Protein AF-0000000066818722 (afdb_homodimer)

Organism: Glycine max (NCBI:txid3847)

Structure (mmCIF, N/CA/C/O backbone):
data_AF-0000000066818722-model_v1
#
loop_
_entity.id
_entity.type
_entity.pdbx_description
1 polymer 'Dirigent protein'
#
loop_
_atom_site.group_PDB
_atom_site.id
_atom_site.type_symbol
_atom_site.label_atom_id
_atom_site.label_alt_id
_atom_site.label_comp_id
_atom_site.label_asym_id
_atom_site.label_entity_id
_atom_site.label_seq_id
_atom_site.pdbx_PDB_ins_code
_atom_site.Cartn_x
_atom_site.Cartn_y
_atom_site.Cartn_z
_atom_site.occupancy
_atom_site.B_iso_or_equiv
_atom_site.auth_seq_id
_atom_site.auth_comp_id
_atom_site.auth_asym_id
_atom_site.auth_atom_id
_atom_site.pdbx_PDB_model_num
ATOM 1 N N . MET A 1 1 ? 9.227 -23.453 -6.613 1 49.38 1 MET A N 1
ATOM 2 C CA . MET A 1 1 ? 10.094 -24.188 -5.699 1 49.38 1 MET A CA 1
ATOM 3 C C . MET A 1 1 ? 9.773 -23.828 -4.25 1 49.38 1 MET A C 1
ATOM 5 O O . MET A 1 1 ? 9.555 -22.672 -3.918 1 49.38 1 MET A O 1
ATOM 9 N N . ILE A 1 2 ? 9.383 -24.797 -3.455 1 57.94 2 ILE A N 1
ATOM 10 C CA . ILE A 1 2 ? 8.984 -24.656 -2.057 1 57.94 2 ILE A CA 1
ATOM 11 C C . ILE A 1 2 ? 10.219 -24.734 -1.159 1 57.94 2 ILE A C 1
ATOM 13 O O . ILE A 1 2 ? 11.008 -25.672 -1.265 1 57.94 2 ILE A O 1
ATOM 17 N N . THR A 1 3 ? 10.672 -23.625 -0.629 1 63.44 3 THR A N 1
ATOM 18 C CA . THR A 1 3 ? 11.758 -23.641 0.346 1 63.44 3 THR A CA 1
ATOM 19 C C . THR A 1 3 ? 11.227 -23.344 1.746 1 63.44 3 THR A C 1
ATOM 21 O O . THR A 1 3 ? 10.375 -22.469 1.92 1 63.44 3 THR A O 1
ATOM 24 N N . LYS A 1 4 ? 11.602 -24.25 2.779 1 64.94 4 LYS A N 1
ATOM 25 C CA . LYS A 1 4 ? 11.305 -24 4.188 1 64.94 4 LYS A CA 1
ATOM 26 C C . LYS A 1 4 ? 12.258 -22.969 4.777 1 64.94 4 LYS A C 1
ATOM 28 O O . LYS A 1 4 ? 13.461 -23 4.512 1 64.94 4 LYS A O 1
ATOM 33 N N . PHE A 1 5 ? 11.602 -21.938 5.25 1 64.38 5 PHE A N 1
ATOM 34 C CA . PHE A 1 5 ? 12.422 -20.891 5.812 1 64.38 5 PHE A CA 1
ATOM 35 C C . PHE A 1 5 ? 12.078 -20.641 7.277 1 64.38 5 PHE A C 1
ATOM 37 O O . PHE A 1 5 ? 10.914 -20.781 7.68 1 64.38 5 PHE A O 1
ATOM 44 N N . LEU A 1 6 ? 13.219 -20.719 8.156 1 59.75 6 LEU A N 1
ATOM 45 C CA . LEU A 1 6 ? 13.094 -20.188 9.508 1 59.75 6 LEU A CA 1
ATOM 46 C C . LEU A 1 6 ? 13.242 -18.672 9.5 1 59.75 6 LEU A C 1
ATOM 48 O O . LEU A 1 6 ? 14.102 -18.125 8.805 1 59.75 6 LEU A O 1
ATOM 52 N N . THR A 1 7 ? 12.258 -17.969 9.953 1 61.16 7 THR A N 1
ATOM 53 C CA . THR A 1 7 ? 12.344 -16.5 9.938 1 61.16 7 THR A CA 1
ATOM 54 C C . THR A 1 7 ? 12.594 -15.961 11.336 1 61.16 7 THR A C 1
ATOM 56 O O . THR A 1 7 ? 11.984 -16.422 12.305 1 61.16 7 THR A O 1
ATOM 59 N N . PHE A 1 8 ? 13.836 -15.266 11.5 1 63.88 8 PHE A N 1
ATOM 60 C CA . PHE A 1 8 ? 14.086 -14.43 12.672 1 63.88 8 PHE A CA 1
ATOM 61 C C . PHE A 1 8 ? 13.547 -13.023 12.461 1 63.88 8 PHE A C 1
ATOM 63 O O . PHE A 1 8 ? 13.68 -12.453 11.383 1 63.88 8 PHE A O 1
ATOM 70 N N . SER A 1 9 ? 12.82 -12.555 13.508 1 69.62 9 SER A N 1
ATOM 71 C CA . SER A 1 9 ? 12.227 -11.227 13.367 1 69.62 9 SER A CA 1
ATOM 72 C C . SER A 1 9 ? 12.867 -10.234 14.336 1 69.62 9 SER A C 1
ATOM 74 O O . SER A 1 9 ? 13.266 -10.602 15.445 1 69.62 9 SER A O 1
ATOM 76 N N . ILE A 1 10 ? 13.203 -9.078 13.867 1 73 10 ILE A N 1
ATOM 77 C CA . ILE A 1 10 ? 13.664 -7.918 14.625 1 73 10 ILE A CA 1
ATOM 78 C C . ILE A 1 10 ? 12.508 -6.949 14.844 1 73 10 ILE A C 1
ATOM 80 O O . ILE A 1 10 ? 11.719 -6.695 13.93 1 73 10 ILE A O 1
ATOM 84 N N . LEU A 1 11 ? 12.422 -6.418 16.078 1 71.88 11 LEU A N 1
ATOM 85 C CA . LEU A 1 11 ? 11.461 -5.359 16.359 1 71.88 11 LEU A CA 1
ATOM 86 C C . LEU A 1 11 ? 12.109 -3.986 16.25 1 71.88 11 LEU A C 1
ATOM 88 O O . LEU A 1 11 ? 13.117 -3.713 16.906 1 71.88 11 LEU A O 1
ATOM 92 N N . SER A 1 12 ? 11.633 -3.156 15.352 1 72.25 12 SER A N 1
ATOM 93 C CA . SER A 1 12 ? 12.031 -1.758 15.25 1 72.25 12 SER A CA 1
ATOM 94 C C . SER A 1 12 ? 10.898 -0.823 15.656 1 72.25 12 SER A C 1
ATOM 96 O O . SER A 1 12 ? 9.734 -1.079 15.344 1 72.25 12 SER A O 1
ATOM 98 N N . ILE A 1 13 ? 11.297 0.215 16.438 1 76 13 ILE A N 1
ATOM 99 C CA . ILE A 1 13 ? 10.367 1.284 16.797 1 76 13 ILE A CA 1
ATOM 100 C C . ILE A 1 13 ? 10.773 2.574 16.078 1 76 13 ILE A C 1
ATOM 102 O O . ILE A 1 13 ? 11.898 3.051 16.25 1 76 13 ILE A O 1
ATOM 106 N N . ILE A 1 14 ? 9.914 3.178 15.305 1 81.19 14 ILE A N 1
ATOM 107 C CA . ILE A 1 14 ? 10.172 4.379 14.516 1 81.19 14 ILE A CA 1
ATOM 108 C C . ILE A 1 14 ? 9.148 5.453 14.859 1 81.19 14 ILE A C 1
ATOM 110 O O . ILE A 1 14 ? 7.941 5.211 14.789 1 81.19 14 ILE A O 1
ATOM 114 N N . THR A 1 15 ? 9.633 6.617 15.242 1 80 15 THR A N 1
ATOM 115 C CA . THR A 1 15 ? 8.75 7.75 15.477 1 80 15 THR A CA 1
ATOM 116 C C . THR A 1 15 ? 8.773 8.711 14.289 1 80 15 THR A C 1
ATOM 118 O O . THR A 1 15 ? 9.844 9.164 13.875 1 80 15 THR A O 1
ATOM 121 N N . LEU A 1 16 ? 7.586 8.977 13.766 1 80.56 16 LEU A N 1
ATOM 122 C CA . LEU A 1 16 ? 7.426 9.867 12.625 1 80.56 16 LEU A CA 1
ATOM 123 C C . LEU A 1 16 ? 6.379 10.938 12.914 1 80.56 16 LEU A C 1
ATOM 125 O O . LEU A 1 16 ? 5.375 10.664 13.578 1 80.56 16 LEU A O 1
ATOM 129 N N . THR A 1 17 ? 6.652 12.109 12.406 1 78.69 17 THR A N 1
ATOM 130 C CA . THR A 1 17 ? 5.672 13.188 12.477 1 78.69 17 THR A CA 1
ATOM 131 C C . THR A 1 17 ? 5.289 13.664 11.07 1 78.69 17 THR A C 1
ATOM 133 O O . THR A 1 17 ? 6.16 13.898 10.234 1 78.69 17 THR A O 1
ATOM 136 N N . SER A 1 18 ? 3.99 13.555 10.898 1 78.25 18 SER A N 1
ATOM 137 C CA . SER A 1 18 ? 3.5 14.102 9.633 1 78.25 18 SER A CA 1
ATOM 138 C C . SER A 1 18 ? 3.129 15.57 9.781 1 78.25 18 SER A C 1
ATOM 140 O O . SER A 1 18 ? 2.369 15.945 10.672 1 78.25 18 SER A O 1
ATOM 142 N N . VAL A 1 19 ? 3.795 16.375 9.008 1 64.12 19 VAL A N 1
ATOM 143 C CA . VAL A 1 19 ? 3.486 17.797 9.008 1 64.12 19 VAL A CA 1
ATOM 144 C C . VAL A 1 19 ? 2.578 18.125 7.824 1 64.12 19 VAL A C 1
ATOM 146 O O . VAL A 1 19 ? 2.777 17.625 6.719 1 64.12 19 VAL A O 1
ATOM 149 N N . THR A 1 20 ? 1.326 18.344 8.211 1 62.06 20 THR A N 1
ATOM 150 C CA . THR A 1 20 ? 0.385 18.688 7.148 1 62.06 20 THR A CA 1
ATOM 151 C C . THR A 1 20 ? 0.85 19.922 6.383 1 62.06 20 THR A C 1
ATOM 153 O O . THR A 1 20 ? 1.324 20.891 6.984 1 62.06 20 THR A O 1
ATOM 156 N N . ALA A 1 21 ? 1.182 19.703 5.102 1 54.97 21 ALA A N 1
ATOM 157 C CA . ALA A 1 21 ? 1.521 20.828 4.234 1 54.97 21 ALA A CA 1
ATOM 158 C C . ALA A 1 21 ? 0.426 21.891 4.258 1 54.97 21 ALA A C 1
ATOM 160 O O . ALA A 1 21 ? -0.645 21.672 4.832 1 54.97 21 ALA A O 1
ATOM 161 N N . GLU A 1 22 ? 0.794 23.141 3.818 1 50.81 22 GLU A N 1
ATOM 162 C CA . GLU A 1 22 ? -0.087 24.312 3.732 1 50.81 22 GLU A CA 1
ATOM 163 C C . GLU A 1 22 ? -1.466 23.922 3.209 1 50.81 22 GLU A C 1
ATOM 165 O O . GLU A 1 22 ? -2.479 24.469 3.639 1 50.81 22 GLU A O 1
ATOM 170 N N . ASP A 1 23 ? -1.437 23.109 2.184 1 51.16 23 ASP A N 1
ATOM 171 C CA . ASP A 1 23 ? -2.746 22.797 1.62 1 51.16 23 ASP A CA 1
ATOM 172 C C . ASP A 1 23 ? -3.436 21.688 2.418 1 51.16 23 ASP A C 1
ATOM 174 O O . ASP A 1 23 ? -4.5 21.203 2.025 1 51.16 23 ASP A O 1
ATOM 178 N N . GLY A 1 24 ? -2.916 21.391 3.521 1 55.97 24 GLY A N 1
ATOM 179 C CA . GLY A 1 24 ? -3.57 20.453 4.422 1 55.97 24 GLY A CA 1
ATOM 180 C C . GLY A 1 24 ? -3.059 19.031 4.285 1 55.97 24 GLY A C 1
ATOM 181 O O . GLY A 1 24 ? -2.031 18.797 3.645 1 55.97 24 GLY A O 1
ATOM 182 N N . ALA A 1 25 ? -3.695 17.938 5.07 1 62.5 25 ALA A N 1
ATOM 183 C CA . ALA A 1 25 ? -3.365 16.531 5.227 1 62.5 25 ALA A CA 1
ATOM 184 C C . ALA A 1 25 ? -3.629 15.758 3.938 1 62.5 25 ALA A C 1
ATOM 186 O O . ALA A 1 25 ? -3.191 14.609 3.793 1 62.5 25 ALA A O 1
ATOM 187 N N . GLY A 1 26 ? -4.211 16.469 2.834 1 81.75 26 GLY A N 1
ATOM 188 C CA . GLY A 1 26 ? -4.582 15.773 1.61 1 81.75 26 GLY A CA 1
ATOM 189 C C . GLY A 1 26 ? -5.547 16.562 0.749 1 81.75 26 GLY A C 1
ATOM 190 O O . GLY A 1 26 ? -6.121 17.562 1.202 1 81.75 26 GLY A O 1
ATOM 191 N N . ILE A 1 27 ? -5.566 16.297 -0.493 1 88.75 27 ILE A N 1
ATOM 192 C CA . ILE A 1 27 ? -6.531 16.922 -1.396 1 88.75 27 ILE A CA 1
ATOM 193 C C . ILE A 1 27 ? -7.762 16.031 -1.529 1 88.75 27 ILE A C 1
ATOM 195 O O . ILE A 1 27 ? -7.641 14.805 -1.578 1 88.75 27 ILE A O 1
ATOM 199 N N . GLN A 1 28 ? -8.875 16.734 -1.56 1 91.12 28 GLN A N 1
ATOM 200 C CA . GLN A 1 28 ? -10.133 16 -1.715 1 91.12 28 GLN A CA 1
ATOM 201 C C . GLN A 1 28 ? -10.336 15.555 -3.16 1 91.12 28 GLN A C 1
ATOM 203 O O . GLN A 1 28 ? -10.297 16.375 -4.078 1 91.12 28 GLN A O 1
ATOM 208 N N . ILE A 1 29 ? -10.609 14.281 -3.361 1 93.31 29 ILE A N 1
ATOM 209 C CA . ILE A 1 29 ? -10.805 13.805 -4.727 1 93.31 29 ILE A CA 1
ATOM 210 C C . ILE A 1 29 ? -12.242 13.305 -4.898 1 93.31 29 ILE A C 1
ATOM 212 O O . ILE A 1 29 ? -12.742 13.211 -6.02 1 93.31 29 ILE A O 1
ATOM 216 N N . ILE A 1 30 ? -12.922 12.938 -3.84 1 93.44 30 ILE A N 1
ATOM 217 C CA . ILE A 1 30 ? -14.344 12.609 -3.818 1 93.44 30 ILE A CA 1
ATOM 218 C C . ILE A 1 30 ? -15.031 13.367 -2.686 1 93.44 30 ILE A C 1
ATOM 220 O O . ILE A 1 30 ? -14.695 13.18 -1.513 1 93.44 30 ILE A O 1
ATOM 224 N N . PRO A 1 31 ? -15.898 14.195 -3.039 1 91.25 31 PRO A N 1
ATOM 225 C CA . PRO A 1 31 ? -16.641 14.875 -1.977 1 91.25 31 PRO A CA 1
ATOM 226 C C . PRO A 1 31 ? -17.672 13.969 -1.311 1 91.25 31 PRO A C 1
ATOM 228 O O . PRO A 1 31 ? -18.109 12.992 -1.909 1 91.25 31 PRO A O 1
ATOM 231 N N . SER A 1 32 ? -17.859 14.422 -0.046 1 91.31 32 SER A N 1
ATOM 232 C CA . SER A 1 32 ? -18.984 13.742 0.581 1 91.31 32 SER A CA 1
ATOM 233 C C . SER A 1 32 ? -20.297 14.109 -0.103 1 91.31 32 SER A C 1
ATOM 235 O O . SER A 1 32 ? -20.391 15.141 -0.774 1 91.31 32 SER A O 1
ATOM 237 N N . LEU A 1 33 ? -21.25 13.156 -0.033 1 83.94 33 LEU A N 1
ATOM 238 C CA . LEU A 1 33 ? -22.578 13.43 -0.585 1 83.94 33 LEU A CA 1
ATOM 239 C C . LEU A 1 33 ? -23.516 13.961 0.492 1 83.94 33 LEU A C 1
ATOM 241 O O . LEU A 1 33 ? -23.812 13.258 1.458 1 83.94 33 LEU A O 1
ATOM 245 N N . PRO A 1 34 ? -23.906 15.211 0.232 1 78.06 34 PRO A N 1
ATOM 246 C CA . PRO A 1 34 ? -24.719 15.875 1.25 1 78.06 34 PRO A CA 1
ATOM 247 C C . PRO A 1 34 ? -25.953 15.055 1.641 1 78.06 34 PRO A C 1
ATOM 249 O O . PRO A 1 34 ? -26.438 15.164 2.771 1 78.06 34 PRO A O 1
ATOM 252 N N . LYS A 1 35 ? -26.391 14.383 0.675 1 80.69 35 LYS A N 1
ATOM 253 C CA . LYS A 1 35 ? -27.594 13.617 0.977 1 80.69 35 LYS A CA 1
ATOM 254 C C . LYS A 1 35 ? -27.328 12.578 2.059 1 80.69 35 LYS A C 1
ATOM 256 O O . LYS A 1 35 ? -28.266 12.102 2.721 1 80.69 35 LYS A O 1
ATOM 261 N N . TYR A 1 36 ? -26.109 12.406 2.061 1 73.62 36 TYR A N 1
ATOM 262 C CA . TYR A 1 36 ? -25.734 11.508 3.143 1 73.62 36 TYR A CA 1
ATOM 263 C C . TYR A 1 36 ? -25.234 12.281 4.352 1 73.62 36 TYR A C 1
ATOM 265 O O . TYR A 1 36 ? -25.234 13.516 4.352 1 73.62 36 TYR A O 1
ATOM 273 N N . ASN A 1 37 ? -24.734 11.641 5.465 1 64.31 37 ASN A N 1
ATOM 274 C CA . ASN A 1 37 ? -24.344 12.203 6.754 1 64.31 37 ASN A CA 1
ATOM 275 C C . ASN A 1 37 ? -23.297 13.305 6.59 1 64.31 37 ASN A C 1
ATOM 277 O O . ASN A 1 37 ? -22.156 13.023 6.215 1 64.31 37 ASN A O 1
ATOM 281 N N . THR A 1 38 ? -23.766 14.477 6.879 1 72.94 38 THR A N 1
ATOM 282 C CA . THR A 1 38 ? -22.953 15.672 6.695 1 72.94 38 THR A CA 1
ATOM 283 C C . THR A 1 38 ? -21.984 15.852 7.863 1 72.94 38 THR A C 1
ATOM 285 O O . THR A 1 38 ? -20.922 16.453 7.707 1 72.94 38 THR A O 1
ATOM 288 N N . THR A 1 39 ? -22.297 15.164 8.977 1 83.94 39 THR A N 1
ATOM 289 C CA . THR A 1 39 ? -21.484 15.445 10.156 1 83.94 39 THR A CA 1
ATOM 290 C C . THR A 1 39 ? -20.156 14.695 10.078 1 83.94 39 THR A C 1
ATOM 292 O O . THR A 1 39 ? -19.125 15.195 10.547 1 83.94 39 THR A O 1
ATOM 295 N N . THR A 1 40 ? -20.156 13.539 9.406 1 87.44 40 THR A N 1
ATOM 296 C CA . THR A 1 40 ? -18.922 12.734 9.375 1 87.44 40 THR A CA 1
ATOM 297 C C . THR A 1 40 ? -18.25 12.836 8.016 1 87.44 40 THR A C 1
ATOM 299 O O . THR A 1 40 ? -17.25 12.172 7.766 1 87.44 40 THR A O 1
ATOM 302 N N . SER A 1 41 ? -18.906 13.539 7.09 1 90.38 41 SER A N 1
ATOM 303 C CA . SER A 1 41 ? -18.422 13.594 5.715 1 90.38 41 SER A CA 1
ATOM 304 C C . SER A 1 41 ? -18.312 12.203 5.105 1 90.38 41 SER A C 1
ATOM 306 O O . SER A 1 41 ? -17.344 11.891 4.414 1 90.38 41 SER A O 1
ATOM 308 N N . PHE A 1 42 ? -19.297 11.422 5.473 1 92.06 42 PHE A N 1
ATOM 309 C CA . PHE A 1 42 ? -19.312 10.031 5.027 1 92.06 42 PHE A CA 1
ATOM 310 C C . PHE A 1 42 ? -19.156 9.953 3.512 1 92.06 42 PHE A C 1
ATOM 312 O O . PHE A 1 42 ? -19.859 10.633 2.77 1 92.06 42 PHE A O 1
ATOM 319 N N . GLY A 1 43 ? -18.125 9.219 3.082 1 93.5 43 GLY A N 1
ATOM 320 C CA . GLY A 1 43 ? -17.938 9.008 1.657 1 93.5 43 GLY A CA 1
ATOM 321 C C . GLY A 1 43 ? -16.844 9.891 1.068 1 93.5 43 GLY A C 1
ATOM 322 O O . GLY A 1 43 ? -16.422 9.68 -0.068 1 93.5 43 GLY A O 1
ATOM 323 N N . LEU A 1 44 ? -16.406 10.82 1.802 1 94.31 44 LEU A N 1
ATOM 324 C CA . LEU A 1 44 ? -15.32 11.695 1.365 1 94.31 44 LEU A CA 1
ATOM 325 C C . LEU A 1 44 ? -14.023 10.914 1.191 1 94.31 44 LEU A C 1
ATOM 327 O O . LEU A 1 44 ? -13.695 10.062 2.018 1 94.31 44 LEU A O 1
ATOM 331 N N . VAL A 1 45 ? -13.266 11.172 0.072 1 94.06 45 VAL A N 1
ATOM 332 C CA . VAL A 1 45 ? -11.953 10.578 -0.148 1 94.06 45 VAL A CA 1
ATOM 333 C C . VAL A 1 45 ? -10.922 11.672 -0.424 1 94.06 45 VAL A C 1
ATOM 335 O O . VAL A 1 45 ? -11.188 12.602 -1.19 1 94.06 45 VAL A O 1
ATOM 338 N N . ARG A 1 46 ? -9.789 11.547 0.247 1 93 46 ARG A N 1
ATOM 339 C CA . ARG A 1 46 ? -8.656 12.438 0.024 1 93 46 ARG A CA 1
ATOM 340 C C . ARG A 1 46 ? -7.398 11.648 -0.312 1 93 46 ARG A C 1
ATOM 342 O O . ARG A 1 46 ? -7.258 10.492 0.093 1 93 46 ARG A O 1
ATOM 349 N N . ILE A 1 47 ? -6.578 12.266 -1.126 1 93.81 47 ILE A N 1
ATOM 350 C CA . ILE A 1 47 ? -5.234 11.75 -1.365 1 93.81 47 ILE A CA 1
ATOM 351 C C . ILE A 1 47 ? -4.211 12.625 -0.643 1 93.81 47 ILE A C 1
ATOM 353 O O . ILE A 1 47 ? -4.352 13.852 -0.597 1 93.81 47 ILE A O 1
ATOM 357 N N . LEU A 1 48 ? -3.238 11.984 -0.055 1 90.69 48 LEU A N 1
ATOM 358 C CA . LEU A 1 48 ? -2.275 12.742 0.732 1 90.69 48 LEU A CA 1
ATOM 359 C C . LEU A 1 48 ? -0.849 12.43 0.295 1 90.69 48 LEU A C 1
ATOM 361 O O . LEU A 1 48 ? -0.565 11.328 -0.174 1 90.69 48 LEU A O 1
ATOM 365 N N . ASP A 1 49 ? -0.005 13.312 0.369 1 91.62 49 ASP A N 1
ATOM 366 C CA . ASP A 1 49 ? 1.451 13.312 0.271 1 91.62 49 ASP A CA 1
ATOM 367 C C . ASP A 1 49 ? 2.064 14.336 1.225 1 91.62 49 ASP A C 1
ATOM 369 O O . ASP A 1 49 ? 2.289 15.492 0.847 1 91.62 49 ASP A O 1
ATOM 373 N N . ASN A 1 50 ? 2.348 13.852 2.467 1 90.06 50 ASN A N 1
ATOM 374 C CA . ASN A 1 50 ? 2.84 14.734 3.516 1 90.06 50 ASN A CA 1
ATOM 375 C C . ASN A 1 50 ? 4.277 14.406 3.904 1 90.06 50 ASN A C 1
ATOM 377 O O . ASN A 1 50 ? 4.656 13.234 3.963 1 90.06 50 ASN A O 1
ATOM 381 N N . PRO A 1 51 ? 5.023 15.406 4.195 1 90.06 51 PRO A N 1
ATOM 382 C CA . PRO A 1 51 ? 6.355 15.102 4.723 1 90.06 51 PRO A CA 1
ATOM 383 C C . PRO A 1 51 ? 6.309 14.359 6.059 1 90.06 51 PRO A C 1
ATOM 385 O O . PRO A 1 51 ? 5.441 14.641 6.891 1 90.06 51 PRO A O 1
ATOM 388 N N . LEU A 1 52 ? 7.191 13.422 6.164 1 90.31 52 LEU A N 1
ATOM 389 C CA . LEU A 1 52 ? 7.484 12.781 7.445 1 90.31 52 LEU A CA 1
ATOM 390 C C . LEU A 1 52 ? 8.789 13.32 8.031 1 90.31 52 LEU A C 1
ATOM 392 O O . LEU A 1 52 ? 9.82 13.312 7.359 1 90.31 52 LEU A O 1
ATOM 396 N N . THR A 1 53 ? 8.688 13.758 9.242 1 90.31 53 THR A N 1
ATOM 397 C CA . THR A 1 53 ? 9.859 14.344 9.891 1 90.31 53 THR A CA 1
ATOM 398 C C . THR A 1 53 ? 10.156 13.633 11.203 1 90.31 53 THR A C 1
ATOM 400 O O . THR A 1 53 ? 9.328 12.875 11.711 1 90.31 53 THR A O 1
ATOM 403 N N . LEU A 1 54 ? 11.359 13.844 11.719 1 87.69 54 LEU A N 1
ATOM 404 C CA . LEU A 1 54 ? 11.758 13.234 12.984 1 87.69 54 LEU A CA 1
ATOM 405 C C . LEU A 1 54 ? 11.016 13.867 14.156 1 87.69 54 LEU A C 1
ATOM 407 O O . LEU A 1 54 ? 10.867 13.242 15.211 1 87.69 54 LEU A O 1
ATOM 411 N N . GLY A 1 55 ? 10.625 15.172 13.961 1 81.25 55 GLY A N 1
ATOM 412 C CA . GLY A 1 55 ? 9.883 15.891 14.984 1 81.25 55 GLY A CA 1
ATOM 413 C C . GLY A 1 55 ? 8.891 16.875 14.414 1 81.25 55 GLY A C 1
ATOM 414 O O . GLY A 1 55 ? 8.828 17.078 13.195 1 81.25 55 GLY A O 1
ATOM 415 N N . PRO A 1 56 ? 8.078 17.453 15.258 1 77.94 56 PRO A N 1
ATOM 416 C CA . PRO A 1 56 ? 6.988 18.312 14.805 1 77.94 56 PRO A CA 1
ATOM 417 C C . PRO A 1 56 ? 7.465 19.703 14.391 1 77.94 56 PRO A C 1
ATOM 419 O O . PRO A 1 56 ? 6.723 20.453 13.75 1 77.94 56 PRO A O 1
ATOM 422 N N . GLU A 1 57 ? 8.703 20 14.703 1 78.94 57 GLU A N 1
ATOM 423 C CA . GLU A 1 57 ? 9.211 21.328 14.375 1 78.94 57 GLU A CA 1
ATOM 424 C C . GLU A 1 57 ? 9.453 21.469 12.875 1 78.94 57 GLU A C 1
ATOM 426 O O . GLU A 1 57 ? 9.906 20.531 12.219 1 78.94 57 GLU A O 1
ATOM 431 N N . LEU A 1 58 ? 9.195 22.656 12.398 1 74.31 58 LEU A N 1
ATOM 432 C CA . LEU A 1 58 ? 9.375 22.922 10.977 1 74.31 58 LEU A CA 1
ATOM 433 C C . LEU A 1 58 ? 10.82 22.688 10.562 1 74.31 58 LEU A C 1
ATOM 435 O O . LEU A 1 58 ? 11.094 22.344 9.406 1 74.31 58 LEU A O 1
ATOM 439 N N . SER A 1 59 ? 11.75 22.828 11.539 1 82.62 59 SER A N 1
ATOM 440 C CA . SER A 1 59 ? 13.164 22.641 11.242 1 82.62 59 SER A CA 1
ATOM 441 C C . SER A 1 59 ? 13.562 21.172 11.328 1 82.62 59 SER A C 1
ATOM 443 O O . SER A 1 59 ? 14.703 20.812 11.023 1 82.62 59 SER A O 1
ATOM 445 N N . SER A 1 60 ? 12.586 20.469 11.617 1 86.31 60 SER A N 1
ATOM 446 C CA . SER A 1 60 ? 12.891 19.062 11.781 1 86.31 60 SER A CA 1
ATOM 447 C C . SER A 1 60 ? 13.25 18.406 10.453 1 86.31 60 SER A C 1
ATOM 449 O O . SER A 1 60 ? 12.648 18.719 9.422 1 86.31 60 SER A O 1
ATOM 451 N N . LYS A 1 61 ? 14.25 17.547 10.5 1 91.81 61 LYS A N 1
ATOM 452 C CA . LYS A 1 61 ? 14.719 16.859 9.297 1 91.81 61 LYS A CA 1
ATOM 453 C C . LYS A 1 61 ? 13.617 15.984 8.695 1 91.81 61 LYS A C 1
ATOM 455 O O . LYS A 1 61 ? 12.961 15.227 9.406 1 91.81 61 LYS A O 1
ATOM 460 N N . GLN A 1 62 ? 13.383 16.188 7.434 1 92.25 62 GLN A N 1
ATOM 461 C CA . GLN A 1 62 ? 12.484 15.297 6.707 1 92.25 62 GLN A CA 1
ATOM 462 C C . GLN A 1 62 ? 13.148 13.945 6.438 1 92.25 62 GLN A C 1
ATOM 464 O O . GLN A 1 62 ? 14.289 13.891 5.957 1 92.25 62 GLN A O 1
ATOM 469 N N . VAL A 1 63 ? 12.453 12.859 6.758 1 94.25 63 VAL A N 1
ATOM 470 C CA . VAL A 1 63 ? 13.047 11.539 6.617 1 94.25 63 VAL A CA 1
ATOM 471 C C . VAL A 1 63 ? 12.18 10.68 5.699 1 94.25 63 VAL A C 1
ATOM 473 O O . VAL A 1 63 ? 12.477 9.5 5.484 1 94.25 63 VAL A O 1
ATOM 476 N N . GLY A 1 64 ? 11.094 11.242 5.203 1 93.56 64 GLY A N 1
ATOM 477 C CA . GLY A 1 64 ? 10.242 10.508 4.281 1 93.56 64 GLY A CA 1
ATOM 478 C C . GLY A 1 64 ? 8.969 11.242 3.924 1 93.56 64 GLY A C 1
ATOM 479 O O . GLY A 1 64 ? 8.891 12.469 4.07 1 93.56 64 GLY A O 1
ATOM 480 N N . ARG A 1 65 ? 8.047 10.461 3.373 1 92.69 65 ARG A N 1
ATOM 481 C CA . ARG A 1 65 ? 6.727 10.953 2.992 1 92.69 65 ARG A CA 1
ATOM 482 C C . ARG A 1 65 ? 5.633 9.977 3.404 1 92.69 65 ARG A C 1
ATOM 484 O O . ARG A 1 65 ? 5.812 8.758 3.293 1 92.69 65 ARG A O 1
ATOM 491 N N . ALA A 1 66 ? 4.594 10.508 3.902 1 92.94 66 ALA A N 1
ATOM 492 C CA . ALA A 1 66 ? 3.354 9.75 4.051 1 92.94 66 ALA A CA 1
ATOM 493 C C . ALA A 1 66 ? 2.461 9.914 2.822 1 92.94 66 ALA A C 1
ATOM 495 O O . ALA A 1 66 ? 1.937 11.008 2.572 1 92.94 66 ALA A O 1
ATOM 496 N N . GLU A 1 67 ? 2.35 8.828 2.047 1 93.56 67 GLU A N 1
ATOM 497 C CA . GLU A 1 67 ? 1.623 8.852 0.781 1 93.56 67 GLU A CA 1
ATOM 498 C C . GLU A 1 67 ? 0.472 7.852 0.782 1 93.56 67 GLU A C 1
ATOM 500 O O . GLU A 1 67 ? 0.633 6.715 1.225 1 93.56 67 GLU A O 1
ATOM 505 N N . GLY A 1 68 ? -0.722 8.297 0.298 1 94.75 68 GLY A N 1
ATOM 506 C CA . GLY A 1 68 ? -1.843 7.375 0.205 1 94.75 68 GLY A CA 1
ATOM 507 C C . GLY A 1 68 ? -3.184 8.078 0.095 1 94.75 68 GLY A C 1
ATOM 508 O O . GLY A 1 68 ? -3.285 9.141 -0.515 1 94.75 68 GLY A O 1
ATOM 509 N N . LEU A 1 69 ? -4.152 7.391 0.552 1 95.06 69 LEU A N 1
ATOM 510 C CA . LEU A 1 69 ? -5.5 7.945 0.557 1 95.06 69 LEU A CA 1
ATOM 511 C C . LEU A 1 69 ? -6.223 7.613 1.859 1 95.06 69 LEU A C 1
ATOM 513 O O . LEU A 1 69 ? -5.812 6.703 2.584 1 95.06 69 LEU A O 1
ATOM 517 N N . TYR A 1 70 ? -7.156 8.438 2.16 1 93.19 70 TYR A N 1
ATOM 518 C CA . TYR A 1 70 ? -8.062 8.086 3.25 1 93.19 70 TYR A CA 1
ATOM 519 C C . TYR A 1 70 ? -9.5 8.445 2.902 1 93.19 70 TYR A C 1
ATOM 521 O O . TYR A 1 70 ? -9.742 9.359 2.105 1 93.19 70 TYR A O 1
ATOM 529 N N . ALA A 1 71 ? -10.406 7.711 3.471 1 94.44 71 ALA A N 1
ATOM 530 C CA . ALA A 1 71 ? -11.836 7.891 3.238 1 94.44 71 ALA A CA 1
ATOM 531 C C . ALA A 1 71 ? -12.602 7.953 4.555 1 94.44 71 ALA A C 1
ATOM 533 O O . ALA A 1 71 ? -12.281 7.23 5.5 1 94.44 71 ALA A O 1
ATOM 534 N N . SER A 1 72 ? -13.539 8.844 4.559 1 93.38 72 SER A N 1
ATOM 535 C CA . SER A 1 72 ? -14.492 8.805 5.66 1 93.38 72 SER A CA 1
ATOM 536 C C . SER A 1 72 ? -15.461 7.641 5.512 1 93.38 72 SER A C 1
ATOM 538 O O . SER A 1 72 ? -16.312 7.645 4.625 1 93.38 72 SE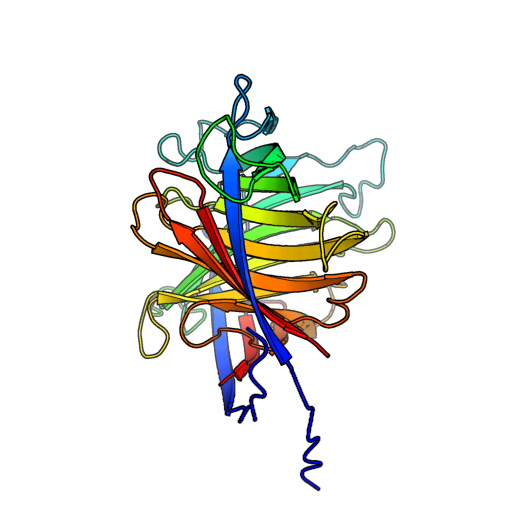R A O 1
ATOM 540 N N . ALA A 1 73 ? -15.391 6.691 6.488 1 93.69 73 ALA A N 1
ATOM 541 C CA . ALA A 1 73 ? -16.047 5.41 6.238 1 93.69 73 ALA A CA 1
ATOM 542 C C . ALA A 1 73 ? -16.984 5.051 7.383 1 93.69 73 ALA A C 1
ATOM 544 O O . ALA A 1 73 ? -17.328 3.879 7.566 1 93.69 73 ALA A O 1
ATOM 545 N N . SER A 1 74 ? -17.328 5.996 8.203 1 92.12 74 SER A N 1
ATOM 546 C CA . SER A 1 74 ? -18.297 5.758 9.273 1 92.12 74 SER A CA 1
ATOM 547 C C . SER A 1 74 ? -19.453 6.742 9.203 1 92.12 74 SER A C 1
ATOM 549 O O . SER A 1 74 ? -19.25 7.941 9.023 1 92.12 74 SER A O 1
ATOM 551 N N . ARG A 1 75 ? -20.625 6.266 9.406 1 90.06 75 ARG A N 1
ATOM 552 C CA . ARG A 1 75 ? -21.828 7.109 9.383 1 90.06 75 ARG A CA 1
ATOM 553 C C . ARG A 1 75 ? -22.078 7.719 10.758 1 90.06 75 ARG A C 1
ATOM 555 O O . ARG A 1 75 ? -22.875 8.656 10.883 1 90.06 75 ARG A O 1
ATOM 562 N N . THR A 1 76 ? -21.469 7.156 11.719 1 89.94 76 THR A N 1
ATOM 563 C CA . THR A 1 76 ? -21.875 7.539 13.07 1 89.94 76 THR A CA 1
ATOM 564 C C . THR A 1 76 ? -20.766 8.305 13.781 1 89.94 76 THR A C 1
ATOM 566 O O . THR A 1 76 ? -21.016 9.039 14.734 1 89.94 76 THR A O 1
ATOM 569 N N . GLU A 1 77 ? -19.5 8.102 13.359 1 89.62 77 GLU A N 1
ATOM 570 C CA . GLU A 1 77 ? -18.391 8.828 13.953 1 89.62 77 GLU A CA 1
ATOM 571 C C . GLU A 1 77 ? -17.359 9.234 12.898 1 89.62 77 GLU A C 1
ATOM 573 O O . GLU A 1 77 ? -17.297 8.617 11.828 1 89.62 77 GLU A O 1
ATOM 578 N N . LEU A 1 78 ? -16.594 10.227 13.227 1 88.06 78 LEU A N 1
ATOM 579 C CA . LEU A 1 78 ? -15.5 10.633 12.359 1 88.06 78 LEU A CA 1
ATOM 580 C C . LEU A 1 78 ? -14.375 9.602 12.375 1 88.06 78 LEU A C 1
ATOM 582 O O . LEU A 1 78 ? -13.523 9.617 13.273 1 88.06 78 LEU A O 1
ATOM 586 N N . SER A 1 79 ? -14.508 8.711 11.461 1 90.75 79 SER A N 1
ATOM 587 C CA . SER A 1 79 ? -13.555 7.613 11.328 1 90.75 79 SER A CA 1
ATOM 588 C C . SER A 1 79 ? -13.07 7.469 9.891 1 90.75 79 SER A C 1
ATOM 590 O O . SER A 1 79 ? -13.875 7.516 8.953 1 90.75 79 SER A O 1
ATOM 592 N N . LEU A 1 80 ? -11.734 7.312 9.812 1 92.25 80 LEU A N 1
ATOM 593 C CA . LEU A 1 80 ? -11.141 7.25 8.484 1 92.25 80 LEU A CA 1
ATOM 594 C C . LEU A 1 80 ? -10.586 5.855 8.195 1 92.25 80 LEU A C 1
ATOM 596 O O . LEU A 1 80 ? -10 5.227 9.078 1 92.25 80 LEU A O 1
ATOM 600 N N . LEU A 1 81 ? -10.875 5.348 7.062 1 95.44 81 LEU A N 1
ATOM 601 C CA . LEU A 1 81 ? -10.078 4.262 6.504 1 95.44 81 LEU A CA 1
ATOM 602 C C . LEU A 1 81 ? -8.781 4.797 5.902 1 95.44 81 LEU A C 1
ATOM 604 O O . LEU A 1 81 ? -8.805 5.57 4.945 1 95.44 81 LEU A O 1
ATOM 608 N N . MET A 1 82 ? -7.711 4.383 6.527 1 94.44 82 MET A N 1
ATOM 609 C CA . MET A 1 82 ? -6.398 4.801 6.043 1 94.44 82 MET A CA 1
ATOM 610 C C . MET A 1 82 ? -5.777 3.729 5.156 1 94.44 82 MET A C 1
ATOM 612 O O . MET A 1 82 ? -5.773 2.547 5.512 1 94.44 82 MET A O 1
ATOM 616 N N . VAL A 1 83 ? -5.328 4.082 3.977 1 96.56 83 VAL A N 1
ATOM 617 C CA . VAL A 1 83 ? -4.52 3.279 3.061 1 96.56 83 VAL A CA 1
ATOM 618 C C . VAL A 1 83 ? -3.281 4.066 2.639 1 96.56 83 VAL A C 1
ATOM 620 O O . VAL A 1 83 ? -3.357 4.938 1.772 1 96.56 83 VAL A O 1
ATOM 623 N N . MET A 1 84 ? -2.088 3.701 3.256 1 94.19 84 MET A N 1
ATOM 624 C CA . MET A 1 84 ? -0.976 4.617 3.018 1 94.19 84 MET A CA 1
ATOM 625 C C . MET A 1 84 ? 0.361 3.904 3.188 1 94.19 84 MET A C 1
ATOM 627 O O . MET A 1 84 ? 0.416 2.799 3.73 1 94.19 84 MET A O 1
ATOM 631 N N . ASN A 1 85 ? 1.334 4.547 2.656 1 96.31 85 ASN A N 1
ATOM 632 C CA . ASN A 1 85 ? 2.729 4.152 2.826 1 96.31 85 ASN A CA 1
ATOM 633 C C . ASN A 1 85 ? 3.541 5.246 3.51 1 96.31 85 ASN A C 1
ATOM 635 O O . ASN A 1 85 ? 3.361 6.434 3.223 1 96.31 85 ASN A O 1
ATOM 639 N N . PHE A 1 86 ? 4.312 4.832 4.395 1 95.25 86 PHE A N 1
ATOM 640 C CA . PHE A 1 86 ? 5.441 5.668 4.793 1 95.25 86 PHE A CA 1
ATOM 641 C C . PHE A 1 86 ? 6.66 5.379 3.926 1 95.25 86 PHE A C 1
ATOM 643 O O . PHE A 1 86 ? 7.289 4.328 4.059 1 95.25 86 PHE A O 1
ATOM 650 N N . ALA A 1 87 ? 6.961 6.25 3.004 1 95.62 87 ALA A N 1
ATOM 651 C CA . ALA A 1 87 ? 8.125 6.133 2.135 1 95.62 87 ALA A CA 1
ATOM 652 C C . ALA A 1 87 ? 9.344 6.812 2.756 1 95.62 87 ALA A C 1
ATOM 654 O O . ALA A 1 87 ? 9.453 8.039 2.729 1 95.62 87 ALA A O 1
ATOM 655 N N . LEU A 1 88 ? 10.273 6.004 3.25 1 95.25 88 LEU A N 1
ATOM 656 C CA . LEU A 1 88 ? 11.422 6.535 3.977 1 95.25 88 LEU A CA 1
ATOM 657 C C . LEU A 1 88 ? 12.562 6.879 3.02 1 95.25 88 LEU A C 1
ATOM 659 O O . LEU A 1 88 ? 12.906 6.078 2.145 1 95.25 88 LEU A O 1
ATOM 663 N N . THR A 1 89 ? 13.156 8.07 3.232 1 94.94 89 THR A N 1
ATOM 664 C CA . THR A 1 89 ? 14.094 8.578 2.238 1 94.94 89 THR A CA 1
ATOM 665 C C . THR A 1 89 ? 15.414 8.977 2.895 1 94.94 89 THR A C 1
ATOM 667 O O . THR A 1 89 ? 16.281 9.57 2.252 1 94.94 89 THR A O 1
ATOM 670 N N . ALA A 1 90 ? 15.586 8.688 4.121 1 95.06 90 ALA A N 1
ATOM 671 C CA . ALA A 1 90 ? 16.812 9.062 4.816 1 95.06 90 ALA A CA 1
ATOM 672 C C . ALA A 1 90 ? 17.172 8.047 5.898 1 95.06 90 ALA A C 1
ATOM 674 O O . ALA A 1 90 ? 16.297 7.297 6.355 1 95.06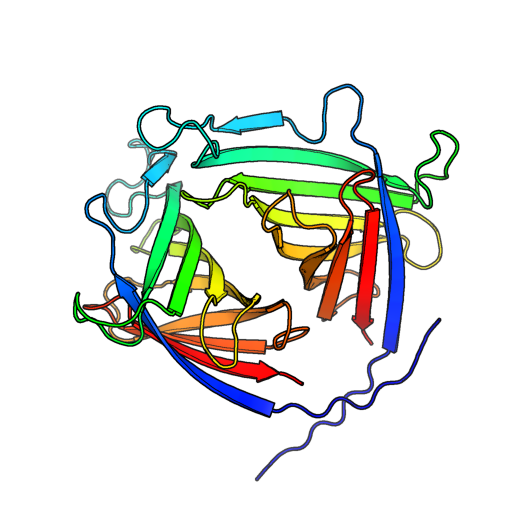 90 ALA A O 1
ATOM 675 N N . GLY A 1 91 ? 18.516 8.047 6.23 1 92.38 91 GLY A N 1
ATOM 676 C CA . GLY A 1 91 ? 18.984 7.254 7.359 1 92.38 91 GLY A CA 1
ATOM 677 C C . GLY A 1 91 ? 19.031 5.766 7.07 1 92.38 91 GLY A C 1
ATOM 678 O O . GLY A 1 91 ? 19.156 5.359 5.914 1 92.38 91 GLY A O 1
ATOM 679 N N . LYS A 1 92 ? 18.938 4.988 8.117 1 91.88 92 LYS A N 1
ATOM 680 C CA . LYS A 1 92 ? 19.125 3.541 8.07 1 91.88 92 LYS A CA 1
ATOM 681 C C . LYS A 1 92 ? 18.047 2.867 7.23 1 91.88 92 LYS A C 1
ATOM 683 O O . LYS A 1 92 ? 18.297 1.823 6.621 1 91.88 92 LYS A O 1
ATOM 688 N N . TYR A 1 93 ? 16.938 3.525 7.094 1 93.44 93 TYR A N 1
ATOM 689 C CA . TYR A 1 93 ? 15.805 2.869 6.434 1 93.44 93 TYR A CA 1
ATOM 690 C C . TYR A 1 93 ? 15.562 3.469 5.055 1 93.44 93 TYR A C 1
ATOM 692 O O . TYR A 1 93 ? 14.531 3.197 4.43 1 93.44 93 TYR A O 1
ATOM 700 N N . ASN A 1 94 ? 16.516 4.211 4.594 1 94.94 94 ASN A N 1
ATOM 701 C CA . ASN A 1 94 ? 16.391 4.883 3.301 1 94.94 94 ASN A CA 1
ATOM 702 C C . ASN A 1 94 ? 16.062 3.891 2.188 1 94.94 94 ASN A C 1
ATOM 704 O O . ASN A 1 94 ? 16.703 2.848 2.068 1 94.94 94 ASN A O 1
ATOM 708 N N . GLY A 1 95 ? 15.008 4.242 1.371 1 92.94 95 GLY A N 1
ATOM 709 C CA . GLY A 1 95 ? 14.633 3.418 0.237 1 92.94 95 GLY A CA 1
ATOM 710 C C . GLY A 1 95 ? 13.562 2.393 0.576 1 92.94 95 GLY A C 1
ATOM 711 O O . GLY A 1 95 ? 13.023 1.734 -0.315 1 92.94 95 GLY A O 1
ATOM 712 N N . SER A 1 96 ? 13.203 2.27 1.86 1 95.38 96 SER A N 1
ATOM 713 C CA . SER A 1 96 ? 12.203 1.309 2.316 1 95.38 96 SER A CA 1
ATOM 714 C C . SER A 1 96 ? 10.852 1.979 2.537 1 95.38 96 SER A C 1
ATOM 716 O O . SER A 1 96 ? 10.766 3.205 2.625 1 95.38 96 SER A O 1
ATOM 718 N N . THR A 1 97 ? 9.82 1.18 2.527 1 96.5 97 THR A N 1
ATOM 719 C CA . THR A 1 97 ? 8.477 1.668 2.85 1 96.5 97 THR A CA 1
ATOM 720 C C . THR A 1 97 ? 7.836 0.809 3.934 1 96.5 97 THR A C 1
ATOM 722 O O . THR A 1 97 ? 8.172 -0.37 4.078 1 96.5 97 THR A O 1
ATOM 725 N N . ILE A 1 98 ? 6.984 1.398 4.695 1 96.62 98 ILE A N 1
ATOM 726 C CA . ILE A 1 98 ? 6.066 0.72 5.602 1 96.62 98 ILE A CA 1
ATOM 727 C C . ILE A 1 98 ? 4.625 0.958 5.152 1 96.62 98 ILE A C 1
ATOM 729 O O . ILE A 1 98 ? 4.223 2.1 4.918 1 96.62 98 ILE A O 1
ATOM 733 N N . THR A 1 99 ? 3.92 -0.079 4.973 1 97.31 99 THR A N 1
ATOM 734 C CA . THR A 1 99 ? 2.545 -0.004 4.492 1 97.31 99 THR A CA 1
ATOM 735 C C . THR A 1 99 ? 1.56 -0.147 5.648 1 97.31 99 THR A C 1
ATOM 737 O O . THR A 1 99 ? 1.642 -1.099 6.43 1 97.31 99 THR A O 1
ATOM 740 N N . ILE A 1 100 ? 0.609 0.819 5.684 1 95.88 100 ILE A N 1
ATOM 741 C CA . ILE A 1 100 ? -0.401 0.879 6.734 1 95.88 100 ILE A CA 1
ATOM 742 C C . ILE A 1 100 ? -1.795 0.851 6.109 1 95.88 100 ILE A C 1
ATOM 744 O O . ILE A 1 100 ? -2.047 1.52 5.105 1 95.88 100 ILE A O 1
ATOM 748 N N . MET A 1 101 ? -2.586 0.046 6.707 1 96 101 MET A N 1
ATOM 749 C CA . MET A 1 101 ? -4 0.073 6.348 1 96 101 MET A CA 1
ATOM 750 C C . MET A 1 101 ? -4.875 -0.232 7.559 1 96 101 MET A C 1
ATOM 752 O O . MET A 1 101 ? -4.738 -1.288 8.18 1 96 101 MET A O 1
ATOM 756 N N . GLY A 1 102 ? -5.758 0.675 7.832 1 94.88 102 GLY A N 1
ATOM 757 C CA . GLY A 1 102 ? -6.629 0.413 8.969 1 94.88 102 GLY A CA 1
ATOM 758 C C . GLY A 1 102 ? -7.52 1.589 9.32 1 94.88 102 GLY A C 1
ATOM 759 O O . GLY A 1 102 ? -7.551 2.588 8.602 1 94.88 102 GLY A O 1
ATOM 760 N N . ARG A 1 103 ? -8.273 1.337 10.352 1 93.12 103 ARG A N 1
ATOM 761 C CA . ARG A 1 103 ? -9.203 2.33 10.875 1 93.12 103 ARG A CA 1
ATOM 762 C C . ARG A 1 103 ? -8.477 3.35 11.75 1 93.12 103 ARG A C 1
ATOM 764 O O . ARG A 1 103 ? -7.695 2.979 12.625 1 93.12 103 ARG A O 1
ATOM 771 N N . ASN A 1 104 ? -8.617 4.531 11.25 1 87.38 104 ASN A N 1
ATOM 772 C CA . ASN A 1 104 ? -8.164 5.629 12.094 1 87.38 104 ASN A CA 1
ATOM 773 C C . ASN A 1 104 ? -9.328 6.238 12.883 1 87.38 104 ASN A C 1
ATOM 775 O O . ASN A 1 104 ? -10.055 7.082 12.367 1 87.38 104 ASN A O 1
ATOM 779 N N . ARG A 1 105 ? -9.688 5.629 14.055 1 80.25 105 ARG A N 1
ATOM 780 C CA . ARG A 1 105 ? -10.992 5.867 14.672 1 80.25 105 ARG A CA 1
ATOM 781 C C . ARG A 1 105 ? -10.852 6.695 15.945 1 80.25 105 ARG A C 1
ATOM 783 O O . ARG A 1 105 ? -9.766 6.766 16.531 1 80.25 105 ARG A O 1
ATOM 790 N N . PRO A 1 106 ? -12.039 6.945 16.516 1 67.62 106 PRO A N 1
ATOM 791 C CA . PRO A 1 106 ? -12.57 8.305 16.375 1 67.62 106 PRO A CA 1
ATOM 792 C C . PRO A 1 106 ? -11.5 9.375 16.531 1 67.62 106 PRO A C 1
ATOM 794 O O . PRO A 1 106 ? -10.633 9.273 17.391 1 67.62 106 PRO A O 1
ATOM 797 N N . LEU A 1 107 ? -11.578 10.242 15.531 1 76.12 107 LEU A N 1
ATOM 798 C CA . LEU A 1 107 ? -10.516 11.234 15.461 1 76.12 107 LEU A CA 1
ATOM 799 C C . LEU A 1 107 ? -10.391 12 16.766 1 76.12 107 LEU A C 1
ATOM 801 O O . LEU A 1 107 ? -9.367 12.641 17.031 1 76.12 107 LEU A O 1
ATOM 805 N N . MET A 1 108 ? -11.344 11.82 17.625 1 75.31 108 MET A N 1
ATOM 806 C CA . MET A 1 108 ? -11.312 12.531 18.906 1 75.31 108 MET A CA 1
ATOM 807 C C . MET A 1 108 ? -10.594 11.711 19.969 1 75.31 108 MET A C 1
ATOM 809 O O . MET A 1 108 ? -10.352 12.195 21.078 1 75.31 108 MET A O 1
ATOM 813 N N . THR A 1 109 ? -10.242 10.523 19.672 1 79.94 109 THR A N 1
ATOM 814 C CA . THR A 1 109 ? -9.516 9.664 20.594 1 79.94 109 THR A CA 1
ATOM 815 C C . THR A 1 109 ? -8.047 10.062 20.672 1 79.94 109 THR A C 1
ATOM 817 O O . THR A 1 109 ? -7.434 10.383 19.641 1 79.94 109 THR A O 1
ATOM 820 N N . LYS A 1 110 ? -7.539 10.07 21.844 1 81 110 LYS A N 1
ATOM 821 C CA . LYS A 1 110 ? -6.18 10.547 22.109 1 81 110 LYS A CA 1
ATOM 822 C C . LYS A 1 110 ? -5.152 9.68 21.375 1 81 110 LYS A C 1
ATOM 824 O O . LYS A 1 110 ? -4.199 10.195 20.797 1 81 110 LYS A O 1
ATOM 829 N N . VAL A 1 111 ? -5.32 8.383 21.531 1 86.06 111 VAL A N 1
ATOM 830 C CA . VAL A 1 111 ? -4.391 7.445 20.891 1 86.06 111 VAL A CA 1
ATOM 831 C C . VAL A 1 111 ? -5.152 6.512 19.953 1 86.06 111 VAL A C 1
ATOM 833 O O . VAL A 1 111 ? -6.137 5.887 20.359 1 86.06 111 VAL A O 1
ATOM 836 N N . ARG A 1 112 ? -4.773 6.496 18.75 1 90.38 112 ARG A N 1
ATOM 837 C CA . ARG A 1 112 ? -5.363 5.629 17.734 1 90.38 112 ARG A CA 1
ATOM 838 C C . ARG A 1 112 ? -4.336 4.645 17.188 1 90.38 112 ARG A C 1
ATOM 840 O O . ARG A 1 112 ? -3.137 4.926 17.188 1 90.38 112 ARG A O 1
ATOM 847 N N . GLU A 1 113 ? -4.824 3.436 16.812 1 92.31 113 GLU A N 1
ATOM 848 C CA . GLU A 1 113 ? -3.943 2.359 16.375 1 92.31 113 GLU A CA 1
ATOM 849 C C . GLU A 1 113 ? -4.328 1.868 14.977 1 92.31 113 GLU A C 1
ATOM 851 O O . GLU A 1 113 ? -5.512 1.716 14.672 1 92.31 113 GLU A O 1
ATOM 856 N N . MET A 1 114 ? -3.275 1.699 14.133 1 93.81 114 MET A N 1
ATOM 857 C CA . MET A 1 114 ? -3.451 1.103 12.812 1 93.81 114 MET A CA 1
ATOM 858 C C . MET A 1 114 ? -2.434 -0.011 12.578 1 93.81 114 MET A C 1
ATOM 860 O O . MET A 1 114 ? -1.296 0.075 13.039 1 93.81 114 MET A O 1
ATOM 864 N N . PRO A 1 115 ? -2.764 -1.018 11.867 1 96 115 PRO A N 1
ATOM 865 C CA . PRO A 1 115 ? -1.799 -2.092 11.617 1 96 115 PRO A CA 1
ATOM 866 C C . PRO A 1 115 ? -0.781 -1.731 10.539 1 96 115 PRO A C 1
ATOM 868 O O . PRO A 1 115 ? -1.12 -1.046 9.57 1 96 115 PRO A O 1
ATOM 871 N N . VAL A 1 116 ? 0.46 -2.154 10.734 1 95.94 116 VAL A N 1
ATOM 872 C CA . VAL A 1 116 ? 1.436 -2.322 9.664 1 95.94 116 VAL A CA 1
ATOM 873 C C . VAL A 1 116 ? 1.189 -3.646 8.938 1 95.94 116 VAL A C 1
ATOM 875 O O . VAL A 1 116 ? 1.293 -4.715 9.547 1 95.94 116 VAL A O 1
ATOM 878 N N . 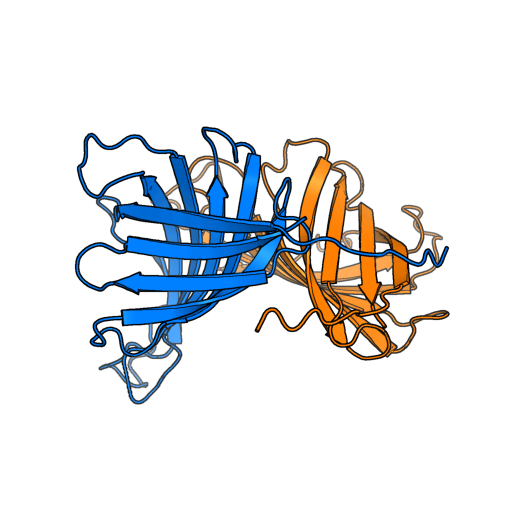ILE A 1 117 ? 0.953 -3.566 7.633 1 96.5 117 ILE A N 1
ATOM 879 C CA . ILE A 1 117 ? 0.502 -4.777 6.957 1 96.5 117 ILE A CA 1
ATOM 880 C C . ILE A 1 117 ? 1.577 -5.258 5.984 1 96.5 117 ILE A C 1
ATOM 882 O O . ILE A 1 117 ? 1.421 -6.297 5.336 1 96.5 117 ILE A O 1
ATOM 886 N N . GLY A 1 118 ? 2.617 -4.535 5.875 1 95.88 118 GLY A N 1
ATOM 887 C CA . GLY A 1 118 ? 3.738 -4.914 5.031 1 95.88 118 GLY A CA 1
ATOM 888 C C . GLY A 1 118 ? 4.73 -3.785 4.812 1 95.88 118 GLY A C 1
ATOM 889 O O . GLY A 1 118 ? 4.777 -2.834 5.598 1 95.88 118 GLY A O 1
ATOM 890 N N . GLY A 1 119 ? 5.547 -3.98 3.725 1 96 119 GLY A N 1
ATOM 891 C CA . GLY A 1 119 ? 6.555 -2.996 3.357 1 96 119 GLY A CA 1
ATOM 892 C C . GLY A 1 119 ? 7.516 -3.492 2.293 1 96 119 GLY A C 1
ATOM 893 O O . GLY A 1 119 ? 7.328 -4.574 1.737 1 96 119 GLY A O 1
ATOM 894 N N . SER A 1 120 ? 8.43 -2.613 2.02 1 94.81 120 SER A N 1
ATOM 895 C CA . SER A 1 120 ? 9.469 -2.938 1.049 1 94.81 120 SER A CA 1
ATOM 896 C C . SER A 1 120 ? 10.859 -2.699 1.628 1 94.81 120 SER A C 1
ATOM 898 O O . SER A 1 120 ? 10.992 -2.111 2.703 1 94.81 120 SER A O 1
ATOM 900 N N . GLY A 1 121 ? 11.875 -3.172 0.832 1 93 121 GLY A N 1
ATOM 901 C CA . GLY A 1 121 ? 13.234 -3.014 1.325 1 93 121 GLY A CA 1
ATOM 902 C C . GLY A 1 121 ? 13.492 -3.777 2.609 1 93 121 GLY A C 1
ATOM 903 O O . GLY A 1 121 ? 13.219 -4.977 2.693 1 93 121 GLY A O 1
ATOM 904 N N . ILE A 1 122 ? 14.031 -3.1 3.658 1 93.94 122 ILE A N 1
ATOM 905 C CA . ILE A 1 122 ? 14.359 -3.775 4.906 1 93.94 122 ILE A CA 1
ATOM 906 C C . ILE A 1 122 ? 13.086 -4.211 5.617 1 93.94 122 ILE A C 1
ATOM 908 O O . ILE A 1 122 ? 13.117 -5.059 6.516 1 93.94 122 ILE A O 1
ATOM 912 N N . PHE A 1 123 ? 11.961 -3.727 5.184 1 93.75 123 PHE A N 1
ATOM 913 C CA . PHE A 1 123 ? 10.711 -4.051 5.852 1 93.75 123 PHE A CA 1
ATOM 914 C C . PHE A 1 123 ? 9.922 -5.078 5.051 1 93.75 123 PHE A C 1
ATOM 916 O O . PHE A 1 123 ? 8.703 -5.211 5.227 1 93.75 123 PHE A O 1
ATOM 923 N N . ARG A 1 124 ? 10.531 -5.73 4.137 1 91.69 124 ARG A N 1
ATOM 924 C CA . ARG A 1 124 ? 9.867 -6.867 3.508 1 91.69 124 ARG A CA 1
ATOM 925 C C . ARG A 1 124 ? 9.25 -7.789 4.555 1 91.69 124 ARG A C 1
ATOM 927 O O . ARG A 1 124 ? 9.875 -8.078 5.578 1 91.69 124 ARG A O 1
ATOM 934 N N . VAL A 1 125 ? 7.973 -8.18 4.32 1 90.88 125 VAL A N 1
ATOM 935 C CA . VAL A 1 125 ? 7.234 -9.133 5.133 1 90.88 125 VAL A CA 1
ATOM 936 C C . VAL A 1 125 ? 6.996 -8.562 6.527 1 90.88 125 VAL A C 1
ATOM 938 O O . VAL A 1 125 ? 6.684 -9.297 7.465 1 90.88 125 VAL A O 1
ATOM 941 N N . ALA A 1 126 ? 7.168 -7.285 6.703 1 92.56 126 ALA A N 1
ATOM 942 C CA . ALA A 1 126 ? 7.027 -6.664 8.016 1 92.56 126 ALA A CA 1
ATOM 943 C C . ALA A 1 126 ? 5.582 -6.719 8.5 1 92.56 126 ALA A C 1
ATOM 945 O O . ALA A 1 126 ? 4.648 -6.68 7.691 1 92.56 126 ALA A O 1
ATOM 946 N N . ARG A 1 127 ? 5.465 -6.801 9.805 1 92.44 127 ARG A N 1
ATOM 947 C CA . ARG A 1 127 ? 4.207 -6.691 10.539 1 92.44 127 ARG A CA 1
ATOM 948 C C . ARG A 1 127 ? 4.379 -5.832 11.789 1 92.44 127 ARG A C 1
ATOM 950 O O . ARG A 1 127 ? 5.48 -5.734 12.336 1 92.44 127 ARG A O 1
ATOM 957 N N . GLY A 1 128 ? 3.309 -5.211 12.133 1 94.12 128 GLY A N 1
ATOM 958 C CA . GLY A 1 128 ? 3.352 -4.391 13.336 1 94.12 128 GLY A CA 1
ATOM 959 C C . GLY A 1 128 ? 2.137 -3.496 13.492 1 94.12 128 GLY A C 1
ATOM 960 O O . GLY A 1 128 ? 1.035 -3.857 13.07 1 94.12 128 GLY A O 1
ATOM 961 N N . TYR A 1 129 ? 2.352 -2.438 14.219 1 94.12 129 TYR A N 1
ATOM 962 C CA . TYR A 1 129 ? 1.288 -1.458 14.414 1 94.12 129 TYR A CA 1
ATOM 963 C C . TYR A 1 129 ? 1.863 -0.06 14.609 1 94.12 129 TYR A C 1
ATOM 965 O O . TYR A 1 129 ? 3.025 0.093 14.992 1 94.12 129 TYR A O 1
ATOM 973 N N . ALA A 1 130 ? 1.084 0.853 14.219 1 92.06 130 ALA A N 1
ATOM 974 C CA . ALA A 1 130 ? 1.39 2.266 14.43 1 92.06 130 ALA A CA 1
ATOM 975 C C . ALA A 1 130 ? 0.403 2.9 15.406 1 92.06 130 ALA A C 1
ATOM 977 O O . ALA A 1 130 ? -0.799 2.633 15.344 1 92.06 130 ALA A O 1
ATOM 978 N N . LEU A 1 131 ? 0.944 3.73 16.266 1 89.12 131 LEU A N 1
ATOM 979 C CA . LEU A 1 131 ? 0.139 4.562 17.156 1 89.12 131 LEU A CA 1
ATOM 980 C C . LEU A 1 131 ? 0.196 6.027 16.734 1 89.12 131 LEU A C 1
ATOM 982 O O . LEU A 1 131 ? 1.277 6.562 16.469 1 89.12 131 LEU A O 1
ATOM 986 N N . THR A 1 132 ? -0.943 6.586 16.406 1 86.38 132 THR A N 1
ATOM 987 C CA . THR A 1 132 ? -0.992 8.008 16.094 1 86.38 132 THR A CA 1
ATOM 988 C C . THR A 1 132 ? -1.686 8.789 17.203 1 86.38 132 THR A C 1
ATOM 990 O O . THR A 1 132 ? -2.67 8.32 17.781 1 86.38 132 THR A O 1
ATOM 993 N N . MET A 1 133 ? -1.109 9.969 17.484 1 74.06 133 MET A N 1
ATOM 994 C CA . MET A 1 133 ? -1.595 10.836 18.547 1 74.06 133 MET A CA 1
ATOM 995 C C . MET A 1 133 ? -2.131 12.148 17.984 1 74.06 133 MET A C 1
ATOM 997 O O . MET A 1 133 ? -1.748 12.562 16.891 1 74.06 133 MET A O 1
ATOM 1001 N N . GLN A 1 134 ? -3.246 12.789 18.328 1 60.56 134 GLN A N 1
ATOM 1002 C CA . GLN A 1 134 ? -4.09 13.883 17.844 1 60.56 134 GLN A CA 1
ATOM 1003 C C . GLN A 1 134 ? -3.246 15.07 17.406 1 60.56 134 GLN A C 1
ATOM 1005 O O . GLN A 1 134 ? -3.49 15.648 16.344 1 60.56 134 GLN A O 1
ATOM 1010 N N . ALA A 1 135 ? -2.562 15.984 18.25 1 51.44 135 ALA A N 1
ATOM 1011 C CA . ALA A 1 135 ? -2.193 17.344 17.844 1 51.44 135 ALA A CA 1
ATOM 1012 C C . ALA A 1 135 ? -1.289 17.328 16.625 1 51.44 135 ALA A C 1
ATOM 1014 O O . ALA A 1 135 ? -1.416 18.172 15.734 1 51.44 135 ALA A O 1
ATOM 1015 N N . THR A 1 136 ? -0.281 16.531 16.672 1 54.75 136 THR A N 1
ATOM 1016 C CA . THR A 1 136 ? 0.7 16.328 15.609 1 54.75 136 THR A CA 1
ATOM 1017 C C . THR A 1 136 ? 0.599 14.922 15.031 1 54.75 136 THR A C 1
ATOM 1019 O O . THR A 1 136 ? 0.304 13.969 15.75 1 54.75 136 THR A O 1
ATOM 1022 N N . VAL A 1 137 ? 0.125 14.867 13.719 1 71.25 137 VAL A N 1
ATOM 1023 C CA . VAL A 1 137 ? -0.07 13.508 13.242 1 71.25 137 VAL A CA 1
ATOM 1024 C C . VAL A 1 137 ? 1.217 12.703 13.422 1 71.25 137 VAL A C 1
ATOM 1026 O O . VAL A 1 137 ? 2.053 12.648 12.516 1 71.25 137 VAL A O 1
ATOM 1029 N N . GLU A 1 138 ? 1.577 12.586 14.781 1 80.88 138 GLU A N 1
ATOM 1030 C CA . GLU A 1 138 ? 2.699 11.719 15.133 1 80.88 138 GLU A CA 1
ATOM 1031 C C . GLU A 1 138 ? 2.324 10.25 15.008 1 80.88 138 GLU A C 1
ATOM 1033 O O . GLU A 1 138 ? 1.226 9.852 15.406 1 80.88 138 GLU A O 1
ATOM 1038 N N . TYR A 1 139 ? 3.285 9.539 14.461 1 86.81 139 TYR A N 1
ATOM 1039 C CA . TYR A 1 139 ? 3.158 8.086 14.359 1 86.81 139 TYR A CA 1
ATOM 1040 C C . TYR A 1 139 ? 4.289 7.391 15.109 1 86.81 139 TYR A C 1
ATOM 1042 O O . TYR A 1 139 ? 5.465 7.609 14.812 1 86.81 139 TYR A O 1
ATOM 1050 N N . ASN A 1 140 ? 3.957 6.652 16.109 1 88.06 140 ASN A N 1
ATOM 1051 C CA . ASN A 1 140 ? 4.875 5.668 16.688 1 88.06 140 ASN A CA 1
ATOM 1052 C C . ASN A 1 140 ? 4.664 4.289 16.062 1 88.06 140 ASN A C 1
ATOM 1054 O O . ASN A 1 140 ? 3.652 3.637 16.312 1 88.06 140 A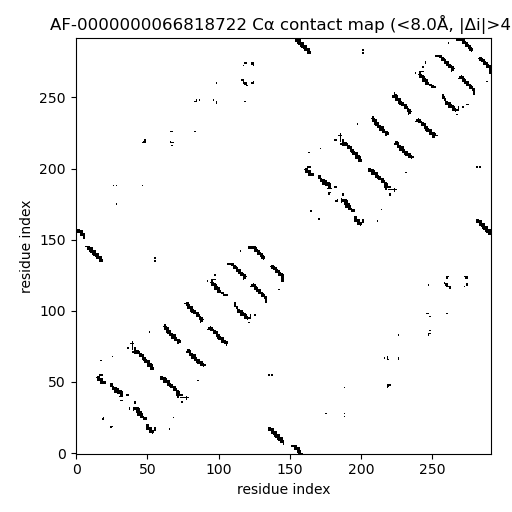SN A O 1
ATOM 1058 N N . VAL A 1 141 ? 5.699 3.834 15.305 1 90.94 141 VAL A N 1
ATOM 1059 C CA . VAL A 1 141 ? 5.539 2.613 14.523 1 90.94 141 VAL A CA 1
ATOM 1060 C C . VAL A 1 141 ? 6.367 1.489 15.148 1 90.94 141 VAL A C 1
ATOM 1062 O O . VAL A 1 141 ? 7.578 1.626 15.32 1 90.94 141 VAL A O 1
ATOM 1065 N N . TYR A 1 142 ? 5.75 0.454 15.516 1 90.31 142 TYR A N 1
ATOM 1066 C CA . TYR A 1 142 ? 6.34 -0.789 16 1 90.31 142 TYR A CA 1
ATOM 1067 C C . TYR A 1 142 ? 6.297 -1.869 14.922 1 90.31 142 TYR A C 1
ATOM 1069 O O . TYR A 1 142 ? 5.223 -2.363 14.578 1 90.31 142 TYR A O 1
ATOM 1077 N N . VAL A 1 143 ? 7.516 -2.182 14.398 1 91.44 143 VAL A N 1
ATOM 1078 C CA . VAL A 1 143 ? 7.527 -3.031 13.219 1 91.44 143 VAL A CA 1
ATOM 1079 C C . VAL A 1 143 ? 8.445 -4.227 13.445 1 91.44 143 VAL A C 1
ATOM 1081 O O . VAL A 1 143 ? 9.617 -4.059 13.812 1 91.44 143 VAL A O 1
ATOM 1084 N N . LEU A 1 144 ? 7.891 -5.426 13.273 1 85.19 144 LEU A N 1
ATOM 1085 C CA . LEU A 1 144 ? 8.664 -6.656 13.195 1 85.19 144 LEU A CA 1
ATOM 1086 C C . LEU A 1 144 ? 9.125 -6.922 11.766 1 85.19 144 LEU A C 1
ATOM 1088 O O . LEU A 1 144 ? 8.312 -6.883 10.836 1 85.19 144 LEU A O 1
ATOM 1092 N N . HIS A 1 145 ? 10.406 -7.02 11.609 1 81.44 145 HIS A N 1
ATOM 1093 C CA . HIS A 1 145 ? 10.969 -7.312 10.297 1 81.44 145 HIS A CA 1
ATOM 1094 C C . HIS A 1 145 ? 12.203 -8.203 10.414 1 81.44 145 HIS A C 1
ATOM 1096 O O . HIS A 1 145 ? 12.625 -8.547 11.523 1 81.44 145 HIS A O 1
ATOM 1102 N N . TYR A 1 146 ? 12.727 -8.602 9.203 1 74.12 146 TYR A N 1
ATOM 1103 C CA . TYR A 1 146 ? 13.742 -9.648 9.258 1 74.12 146 TYR A CA 1
ATOM 1104 C C . TYR A 1 146 ? 15.047 -9.18 8.633 1 74.12 146 TYR A C 1
ATOM 1106 O O . TYR A 1 146 ? 15.047 -8.336 7.734 1 74.12 146 TYR A O 1
ATOM 1114 N N . MET B 1 1 ? 8.133 -13.656 29.516 1 28.41 1 MET B N 1
ATOM 1115 C CA . MET B 1 1 ? 7.984 -14.961 28.875 1 28.41 1 MET B CA 1
ATOM 1116 C C . MET B 1 1 ? 7.891 -14.82 27.359 1 28.41 1 MET B C 1
ATOM 1118 O O . MET B 1 1 ? 6.988 -14.156 26.844 1 28.41 1 MET B O 1
ATOM 1122 N N . ILE B 1 2 ? 9.086 -14.844 26.609 1 38.06 2 ILE B N 1
ATOM 1123 C CA . ILE B 1 2 ? 9.234 -14.758 25.156 1 38.06 2 ILE B CA 1
ATOM 1124 C C . ILE B 1 2 ? 8.602 -15.977 24.5 1 38.06 2 ILE B C 1
ATOM 1126 O O . ILE B 1 2 ? 8.984 -17.109 24.781 1 38.06 2 ILE B O 1
ATOM 1130 N N . THR B 1 3 ? 7.297 -15.969 24.297 1 36.25 3 THR B N 1
ATOM 1131 C CA . THR B 1 3 ? 6.762 -17.094 23.531 1 36.25 3 THR B CA 1
ATOM 1132 C C . THR B 1 3 ? 7.273 -17.062 22.094 1 36.25 3 THR B C 1
ATOM 1134 O O . THR B 1 3 ? 7.121 -16.062 21.391 1 36.25 3 THR B O 1
ATOM 1137 N N . LYS B 1 4 ? 8.258 -17.844 21.891 1 46.75 4 LYS B N 1
ATOM 1138 C CA . LYS B 1 4 ? 8.742 -18.109 20.547 1 46.75 4 LYS B CA 1
ATOM 1139 C C . LYS B 1 4 ? 7.773 -19 19.766 1 46.75 4 LYS B C 1
ATOM 1141 O O . LYS B 1 4 ? 7.25 -19.984 20.312 1 46.75 4 LYS B O 1
ATOM 1146 N N . PHE B 1 5 ? 7.02 -18.453 18.922 1 49.97 5 PHE B N 1
ATOM 1147 C CA . PHE B 1 5 ? 6.234 -19.281 18.016 1 49.97 5 PHE B CA 1
ATOM 1148 C C . PHE B 1 5 ? 7.023 -19.594 16.766 1 49.97 5 PHE B C 1
ATOM 1150 O O . PHE B 1 5 ? 7.797 -18.781 16.281 1 49.97 5 PHE B O 1
ATOM 1157 N N . LEU B 1 6 ? 7.305 -20.953 16.656 1 53.06 6 LEU B N 1
ATOM 1158 C CA . LEU B 1 6 ? 7.91 -21.422 15.414 1 53.06 6 LEU B CA 1
ATOM 1159 C C . LEU B 1 6 ? 6.852 -21.625 14.336 1 53.06 6 LEU B C 1
ATOM 1161 O O . LEU B 1 6 ? 5.82 -22.25 14.586 1 53.06 6 LEU B O 1
ATOM 1165 N N . THR B 1 7 ? 6.746 -20.734 13.484 1 59.59 7 THR B N 1
ATOM 1166 C CA . THR B 1 7 ? 5.871 -21 12.344 1 59.59 7 THR B CA 1
ATOM 1167 C C . THR B 1 7 ? 6.676 -21.453 11.133 1 59.59 7 THR B C 1
ATOM 1169 O O . THR B 1 7 ? 7.781 -20.953 10.898 1 59.59 7 THR B O 1
ATOM 1172 N N . PHE B 1 8 ? 6.199 -22.672 10.664 1 62.97 8 PHE B N 1
ATOM 1173 C CA . PHE B 1 8 ? 6.773 -23.141 9.414 1 62.97 8 PHE B CA 1
ATOM 1174 C C . PHE B 1 8 ? 6.086 -22.484 8.219 1 62.97 8 PHE B C 1
ATOM 1176 O O . PHE B 1 8 ? 4.859 -22.484 8.125 1 62.97 8 PHE B O 1
ATOM 1183 N N . SER B 1 9 ? 6.902 -21.766 7.457 1 70.31 9 SER B N 1
ATOM 1184 C CA . SER B 1 9 ? 6.348 -21.141 6.258 1 70.31 9 SER B CA 1
ATOM 1185 C C . SER B 1 9 ? 7.027 -21.672 4.996 1 70.31 9 SER B C 1
ATOM 1187 O O . SER B 1 9 ? 8.148 -22.172 5.055 1 70.31 9 SER B O 1
ATOM 1189 N N . ILE B 1 10 ? 6.246 -21.859 4.027 1 76.62 10 ILE B N 1
ATOM 1190 C CA . ILE B 1 10 ? 6.719 -22.188 2.684 1 76.62 10 ILE B CA 1
ATOM 1191 C C . ILE B 1 10 ? 6.906 -20.906 1.881 1 76.62 10 ILE B C 1
ATOM 1193 O O . ILE B 1 10 ? 6.051 -20.016 1.912 1 76.62 10 ILE B O 1
ATOM 1197 N N . LEU B 1 11 ? 8.047 -20.812 1.238 1 78.5 11 LEU B N 1
ATOM 1198 C CA . LEU B 1 11 ? 8.266 -19.719 0.306 1 78.5 11 LEU B CA 1
ATOM 1199 C C . LEU B 1 11 ? 7.969 -20.141 -1.126 1 78.5 11 LEU B C 1
ATOM 1201 O O . LEU B 1 11 ? 8.57 -21.094 -1.631 1 78.5 11 LEU B O 1
ATOM 1205 N N . SER B 1 12 ? 7.012 -19.562 -1.72 1 77.44 12 SER B N 1
ATOM 1206 C CA . SER B 1 12 ? 6.73 -19.734 -3.141 1 77.44 12 SER B CA 1
ATOM 1207 C C . SER B 1 12 ? 7.137 -18.5 -3.939 1 77.44 12 SER B C 1
ATOM 1209 O O . SER B 1 12 ? 6.949 -17.375 -3.484 1 77.44 12 SER B O 1
ATOM 1211 N N . ILE B 1 13 ? 7.75 -18.797 -5.125 1 80.69 13 ILE B N 1
ATOM 1212 C CA . ILE B 1 13 ? 8.086 -17.75 -6.07 1 80.69 13 ILE B CA 1
ATOM 1213 C C . ILE B 1 13 ? 7.227 -17.891 -7.328 1 80.69 13 ILE B C 1
ATOM 1215 O O . ILE B 1 13 ? 7.25 -18.938 -7.984 1 80.69 13 ILE B O 1
ATOM 1219 N N . ILE B 1 14 ? 6.461 -16.906 -7.648 1 83.06 14 ILE B N 1
ATOM 1220 C CA . ILE B 1 14 ? 5.547 -16.922 -8.781 1 83.06 14 ILE B CA 1
ATOM 1221 C C . ILE B 1 14 ? 5.871 -15.758 -9.719 1 83.06 14 ILE B C 1
ATOM 1223 O O . ILE B 1 14 ? 5.938 -14.609 -9.289 1 83.06 14 ILE B O 1
ATOM 1227 N N . THR B 1 15 ? 6.109 -16.094 -10.969 1 81.38 15 THR B N 1
ATOM 1228 C CA . THR B 1 15 ? 6.316 -15.055 -11.977 1 81.38 15 THR B CA 1
ATOM 1229 C C . THR B 1 15 ? 5.055 -14.844 -12.805 1 81.38 15 THR B C 1
ATOM 1231 O O . THR B 1 15 ? 4.5 -15.797 -13.359 1 81.38 15 THR B O 1
ATOM 1234 N N . LEU B 1 16 ? 4.637 -13.562 -12.836 1 81.88 16 LEU B N 1
ATOM 1235 C CA . LEU B 1 16 ? 3.436 -13.18 -13.57 1 81.88 16 LEU B CA 1
ATOM 1236 C C . LEU B 1 16 ? 3.715 -12 -14.492 1 81.88 16 LEU B C 1
ATOM 1238 O O . LEU B 1 16 ? 4.496 -11.109 -14.148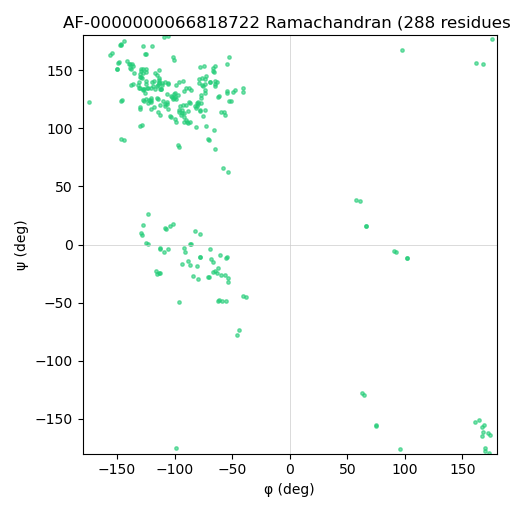 1 81.88 16 LEU B O 1
ATOM 1242 N N . THR B 1 17 ? 3.094 -12.031 -15.578 1 79.75 17 THR B N 1
ATOM 1243 C CA . THR B 1 17 ? 3.156 -10.906 -16.5 1 79.75 17 THR B CA 1
ATOM 1244 C C . THR B 1 17 ? 1.763 -10.336 -16.75 1 79.75 17 THR B C 1
ATOM 1246 O O . THR B 1 17 ? 0.819 -11.086 -17.016 1 79.75 17 THR B O 1
ATOM 1249 N N . SER B 1 18 ? 1.745 -9.031 -16.453 1 78.56 18 SER B N 1
ATOM 1250 C CA . SER B 1 18 ? 0.496 -8.352 -16.781 1 78.56 18 SER B CA 1
ATOM 1251 C C . SER B 1 18 ? 0.562 -7.73 -18.172 1 78.56 18 SER B C 1
ATOM 1253 O O . SER B 1 18 ? 1.501 -6.992 -18.484 1 78.56 18 SER B O 1
ATOM 1255 N N . VAL B 1 19 ? -0.306 -8.141 -19 1 65 19 VAL B N 1
ATOM 1256 C CA . VAL B 1 19 ? -0.392 -7.578 -20.344 1 65 19 VAL B CA 1
ATOM 1257 C C . VAL B 1 19 ? -1.521 -6.555 -20.391 1 65 19 VAL B C 1
ATOM 1259 O O . VAL B 1 19 ? -2.598 -6.773 -19.844 1 65 19 VAL B O 1
ATOM 1262 N N . THR B 1 20 ? -1.038 -5.277 -20.469 1 62.5 20 THR B N 1
ATOM 1263 C CA . THR B 1 20 ? -2.059 -4.238 -20.578 1 62.5 20 THR B CA 1
ATOM 1264 C C . THR B 1 20 ? -2.904 -4.438 -21.828 1 62.5 20 THR B C 1
ATOM 1266 O O . THR B 1 20 ? -2.373 -4.73 -22.906 1 62.5 20 THR B O 1
ATOM 1269 N N . ALA B 1 21 ? -4.203 -4.754 -21.562 1 54.38 21 ALA B N 1
ATOM 1270 C CA . ALA B 1 21 ? -5.129 -4.848 -22.688 1 54.38 21 ALA B CA 1
ATOM 1271 C C . ALA B 1 21 ? -5.117 -3.568 -23.516 1 54.38 21 ALA B C 1
ATOM 1273 O O . ALA B 1 21 ? -4.582 -2.545 -23.094 1 54.38 21 ALA B O 1
ATOM 1274 N N . GLU B 1 22 ? -5.508 -3.695 -24.828 1 51.91 22 GLU B N 1
ATOM 1275 C CA . GLU B 1 22 ? -5.645 -2.6 -25.781 1 51.91 22 GLU B CA 1
ATOM 1276 C C . GLU B 1 22 ? -6.223 -1.355 -25.109 1 51.91 22 GLU B C 1
ATOM 1278 O O . GLU B 1 22 ? -5.855 -0.231 -25.453 1 51.91 22 GLU B O 1
ATOM 1283 N N . ASP B 1 23 ? -7.219 -1.581 -24.344 1 50.56 23 ASP B N 1
ATOM 1284 C CA . ASP B 1 23 ? -7.883 -0.422 -23.75 1 50.56 23 ASP B CA 1
ATOM 1285 C C . ASP B 1 23 ? -7.09 0.126 -22.578 1 50.56 23 ASP B C 1
ATOM 1287 O O . ASP B 1 23 ? -7.555 1.033 -21.875 1 50.56 23 ASP B O 1
ATOM 1291 N N . GLY B 1 24 ? -5.918 -0.348 -22.391 1 55.5 24 GLY B N 1
ATOM 1292 C CA . GLY B 1 24 ? -4.965 0.211 -21.453 1 55.5 24 GLY B CA 1
ATOM 1293 C C . GLY B 1 24 ? -4.941 -0.522 -20.125 1 55.5 24 GLY B C 1
ATOM 1294 O O . GLY B 1 24 ? -5.676 -1.492 -19.922 1 55.5 24 GLY B O 1
ATOM 1295 N N . ALA B 1 25 ? -3.926 -0.336 -19.141 1 62.41 25 ALA B N 1
ATOM 1296 C CA . ALA B 1 25 ? -3.639 -0.921 -17.828 1 62.41 25 ALA B CA 1
ATOM 1297 C C . ALA B 1 25 ? -4.781 -0.666 -16.844 1 62.41 25 ALA B C 1
ATOM 1299 O O . ALA B 1 25 ? -4.922 -1.374 -15.844 1 62.41 25 ALA B O 1
ATOM 1300 N N . GLY B 1 26 ? -5.852 0.256 -17.234 1 82.12 26 GLY B N 1
ATOM 1301 C CA . GLY B 1 26 ? -6.914 0.65 -16.328 1 82.12 26 GLY B CA 1
ATOM 1302 C C . GLY B 1 26 ? -7.73 1.826 -16.828 1 82.12 26 GLY B C 1
ATOM 1303 O O . GLY B 1 26 ? -7.352 2.475 -17.812 1 82.12 26 GLY B O 1
ATOM 1304 N N . ILE B 1 27 ? -8.93 1.952 -16.391 1 91.25 27 ILE B N 1
ATOM 1305 C CA . ILE B 1 27 ? -9.773 3.094 -16.734 1 91.25 27 ILE B CA 1
ATOM 1306 C C . ILE B 1 27 ? -9.688 4.141 -15.625 1 91.25 27 ILE B C 1
ATOM 1308 O O . ILE B 1 27 ? -9.664 3.803 -14.438 1 91.25 27 ILE B O 1
ATOM 1312 N N . GLN B 1 28 ? -9.641 5.367 -16.109 1 92.75 28 GLN B N 1
ATOM 1313 C CA . GLN B 1 28 ? -9.57 6.484 -15.172 1 92.75 28 GLN B CA 1
ATOM 1314 C C . GLN B 1 28 ? -10.93 6.762 -14.547 1 92.75 28 GLN B C 1
ATOM 1316 O O . GLN B 1 28 ? -11.914 6.98 -15.258 1 92.75 28 GLN B O 1
ATOM 1321 N N . ILE B 1 29 ? -11.016 6.797 -13.242 1 94.62 29 ILE B N 1
ATOM 1322 C CA . ILE B 1 29 ? -12.305 7.047 -12.594 1 94.62 29 ILE B CA 1
ATOM 1323 C C . ILE B 1 29 ? -12.258 8.391 -11.867 1 94.62 29 ILE B C 1
ATOM 1325 O O . ILE B 1 29 ? -13.305 9 -11.609 1 94.62 29 ILE B O 1
ATOM 1329 N N . ILE B 1 30 ? -11.102 8.828 -11.5 1 94.81 30 ILE B N 1
ATOM 1330 C CA . ILE B 1 30 ? -10.883 10.156 -10.938 1 94.81 30 ILE B CA 1
ATOM 1331 C C . ILE B 1 30 ? -9.734 10.844 -11.664 1 94.81 30 ILE B C 1
ATOM 1333 O O . ILE B 1 30 ? -8.594 10.367 -11.633 1 94.81 30 ILE B O 1
ATOM 1337 N N . PRO B 1 31 ? -10.023 11.914 -12.266 1 92.19 31 PRO B N 1
ATOM 1338 C CA . PRO B 1 31 ? -8.93 12.648 -12.914 1 92.19 31 PRO B CA 1
ATOM 1339 C C . PRO B 1 31 ? -8.086 13.438 -11.922 1 92.19 31 PRO B C 1
ATOM 1341 O O . PRO B 1 31 ? -8.539 13.742 -10.812 1 92.19 31 PRO B O 1
ATOM 1344 N N . SER B 1 32 ? -6.82 13.602 -12.367 1 89.12 32 SER B N 1
ATOM 1345 C CA . SER B 1 32 ? -6.02 14.508 -11.562 1 89.12 32 SER B CA 1
ATOM 1346 C C . SER B 1 32 ? -6.57 15.93 -11.609 1 89.12 32 SER B C 1
ATOM 1348 O O . SER B 1 32 ? -7.305 16.281 -12.539 1 89.12 32 SER B O 1
ATOM 1350 N N . LEU B 1 33 ? -6.262 16.656 -10.516 1 79.5 33 LEU B N 1
ATOM 1351 C CA . LEU B 1 33 ? -6.648 18.062 -10.5 1 79.5 33 LEU B CA 1
ATOM 1352 C C . LEU B 1 33 ? -5.488 18.953 -10.938 1 79.5 33 LEU B C 1
ATOM 1354 O O . LEU B 1 33 ? -4.461 19.016 -10.258 1 79.5 33 LEU B O 1
ATOM 1358 N N . PRO B 1 34 ? -5.664 19.578 -12.031 1 73.88 34 PRO B N 1
ATOM 1359 C CA . PRO B 1 34 ? -4.582 20.359 -12.633 1 73.88 34 PRO B CA 1
ATOM 1360 C C . PRO B 1 34 ? -3.98 21.375 -11.656 1 73.88 34 PRO B C 1
ATOM 1362 O O . PRO B 1 34 ? -2.805 21.719 -11.773 1 73.88 34 PRO B O 1
ATOM 1365 N N . LYS B 1 35 ? -4.746 21.828 -10.758 1 76.88 35 LYS B N 1
ATOM 1366 C CA . LYS B 1 35 ? -4.25 22.844 -9.844 1 76.88 35 LYS B CA 1
ATOM 1367 C C . LYS B 1 35 ? -3.145 22.281 -8.945 1 76.88 35 LYS B C 1
ATOM 1369 O O . LYS B 1 35 ? -2.338 23.031 -8.398 1 76.88 35 LYS B O 1
ATOM 1374 N N . TYR B 1 36 ? -2.988 21.172 -8.672 1 67.31 36 TYR B N 1
ATOM 1375 C CA . TYR B 1 36 ? -2.029 20.641 -7.711 1 67.31 36 TYR B CA 1
ATOM 1376 C C . TYR B 1 36 ? -0.756 20.188 -8.406 1 67.31 36 TYR B C 1
ATOM 1378 O O . TYR B 1 36 ? 0.342 20.312 -7.863 1 67.31 36 TYR B O 1
ATOM 1386 N N . ASN B 1 37 ? -0.842 19.406 -9.469 1 62.78 37 ASN B N 1
ATOM 1387 C CA . ASN B 1 37 ? 0.352 18.938 -10.172 1 62.78 37 ASN B CA 1
ATOM 1388 C C . ASN B 1 37 ? -0.003 18.172 -11.438 1 62.78 37 ASN B C 1
ATOM 1390 O O . ASN B 1 37 ? -0.583 17.078 -11.359 1 62.78 37 ASN B O 1
ATOM 1394 N N . THR B 1 38 ? 0.57 18.766 -12.328 1 67.06 38 THR B N 1
ATOM 1395 C CA . THR B 1 38 ? 0.273 18.219 -13.648 1 67.06 38 THR B CA 1
ATOM 1396 C C . THR B 1 38 ? 1.321 17.188 -14.055 1 67.06 38 THR B C 1
ATOM 1398 O O . THR B 1 38 ? 1.038 16.297 -14.844 1 67.06 38 THR B O 1
ATOM 1401 N N . THR B 1 39 ? 2.514 17.219 -13.328 1 83.25 39 THR B N 1
ATOM 1402 C CA . THR B 1 39 ? 3.578 16.375 -13.844 1 83.25 39 THR B CA 1
ATOM 1403 C C . THR B 1 39 ? 3.418 14.938 -13.336 1 83.25 39 THR B C 1
ATOM 1405 O O . THR B 1 39 ? 3.719 13.984 -14.047 1 83.25 39 THR B O 1
ATOM 1408 N N . THR B 1 40 ? 2.809 14.766 -12.188 1 88.19 40 THR B N 1
ATOM 1409 C CA . THR B 1 40 ? 2.709 13.43 -11.617 1 88.19 40 THR B CA 1
ATOM 1410 C C . THR B 1 40 ? 1.274 12.914 -11.688 1 88.19 40 THR B C 1
ATOM 1412 O O . THR B 1 40 ? 0.99 11.789 -11.266 1 88.19 40 THR B O 1
ATOM 1415 N N . SER B 1 41 ? 0.329 13.789 -12.117 1 90.38 41 SER B N 1
ATOM 1416 C CA . SER B 1 41 ? -1.09 13.445 -12.117 1 90.38 41 SER B CA 1
ATOM 1417 C C . SER B 1 41 ? -1.585 13.133 -10.711 1 90.38 41 SER B C 1
ATOM 1419 O O . SER B 1 41 ? -2.352 12.188 -10.516 1 90.38 41 SER B O 1
ATOM 1421 N N . PHE B 1 42 ? -1.045 13.891 -9.789 1 90.81 42 PHE B N 1
ATOM 1422 C CA . PHE B 1 42 ? -1.384 13.695 -8.383 1 90.81 42 PHE B CA 1
ATOM 1423 C C . PHE B 1 42 ? -2.895 13.68 -8.188 1 90.81 42 PHE B C 1
ATOM 1425 O O . PHE B 1 42 ? -3.598 14.57 -8.664 1 90.81 42 PHE B O 1
ATOM 1432 N N . GLY B 1 43 ? -3.359 12.578 -7.602 1 93.19 43 GLY B N 1
ATOM 1433 C CA . GLY B 1 43 ? -4.773 12.484 -7.285 1 93.19 43 GLY B CA 1
ATOM 1434 C C . GLY B 1 43 ? -5.555 11.633 -8.273 1 93.19 43 GLY B C 1
ATOM 1435 O O . GLY B 1 43 ? -6.707 11.281 -8.023 1 93.19 43 GLY B O 1
ATOM 1436 N N . LEU B 1 44 ? -4.961 11.328 -9.305 1 94.62 44 LEU B N 1
ATOM 1437 C CA . LEU B 1 44 ? -5.59 10.469 -10.305 1 94.62 44 LEU B CA 1
ATOM 1438 C C . LEU B 1 44 ? -5.84 9.078 -9.742 1 94.62 44 LEU B C 1
ATOM 1440 O O . LEU B 1 44 ? -4.988 8.523 -9.039 1 94.62 44 LEU B O 1
ATOM 1444 N N . VAL B 1 45 ? -7.039 8.492 -10.039 1 94.88 45 VAL B N 1
ATOM 1445 C CA . VAL B 1 45 ? -7.348 7.117 -9.664 1 94.88 45 VAL B CA 1
ATOM 1446 C C . VAL B 1 45 ? -7.824 6.34 -10.891 1 94.88 45 VAL B C 1
ATOM 1448 O O . VAL B 1 45 ? -8.656 6.832 -11.664 1 94.88 45 VAL B O 1
ATOM 1451 N N . ARG B 1 46 ? -7.262 5.148 -11.055 1 93.62 46 ARG B N 1
ATOM 1452 C CA . ARG B 1 46 ? -7.68 4.227 -12.109 1 93.62 46 ARG B CA 1
ATOM 1453 C C . ARG B 1 46 ? -8.062 2.869 -11.531 1 93.62 46 ARG B C 1
ATOM 1455 O O . ARG B 1 46 ? -7.559 2.475 -10.477 1 93.62 46 ARG B O 1
ATOM 1462 N N . ILE B 1 47 ? -8.977 2.189 -12.234 1 95.69 47 ILE B N 1
ATOM 1463 C CA . ILE B 1 47 ? -9.344 0.811 -11.922 1 95.69 47 ILE B CA 1
ATOM 1464 C C . ILE B 1 47 ? -8.836 -0.115 -13.031 1 95.69 47 ILE B C 1
ATOM 1466 O O . ILE B 1 47 ? -8.891 0.231 -14.211 1 95.69 47 ILE B O 1
ATOM 1470 N N . LEU B 1 48 ? -8.32 -1.24 -12.586 1 91.12 48 LEU B N 1
ATOM 1471 C CA . LEU B 1 48 ? -7.727 -2.109 -13.594 1 91.12 48 LEU B CA 1
ATOM 1472 C C . LEU B 1 48 ? -8.266 -3.533 -13.469 1 91.12 48 LEU B C 1
ATOM 1474 O O . LEU B 1 48 ? -8.695 -3.945 -12.391 1 91.12 48 LEU B O 1
ATOM 1478 N N . ASP B 1 49 ? -8.312 -4.203 -14.492 1 92.81 49 ASP B N 1
ATOM 1479 C CA . ASP B 1 49 ? -8.57 -5.625 -14.703 1 92.81 49 ASP B CA 1
ATOM 1480 C C . ASP B 1 49 ? -7.77 -6.152 -15.891 1 92.81 49 ASP B C 1
ATOM 1482 O O . ASP B 1 49 ? -8.258 -6.133 -17.031 1 92.81 49 ASP B O 1
ATOM 1486 N N . ASN B 1 50 ? -6.535 -6.652 -15.578 1 90.06 50 ASN B N 1
ATOM 1487 C CA . ASN B 1 50 ? -5.633 -7.066 -16.641 1 90.06 50 ASN B CA 1
ATOM 1488 C C . ASN B 1 50 ? -5.355 -8.562 -16.594 1 90.06 50 ASN B C 1
ATOM 1490 O O . ASN B 1 50 ? -5.254 -9.148 -15.516 1 90.06 50 ASN B O 1
ATOM 1494 N N . PRO B 1 51 ? -5.191 -9.148 -17.766 1 90.31 51 PRO B N 1
ATOM 1495 C CA . PRO B 1 51 ? -4.777 -10.555 -17.734 1 90.31 51 PRO B CA 1
ATOM 1496 C C . PRO B 1 51 ? -3.387 -10.742 -17.141 1 90.31 51 PRO B C 1
ATOM 1498 O O . PRO B 1 51 ? -2.502 -9.906 -17.344 1 90.31 51 PRO B O 1
ATOM 1501 N N . LEU B 1 52 ? -3.279 -11.82 -16.359 1 90.5 52 LEU B N 1
ATOM 1502 C CA . LEU B 1 52 ? -1.982 -12.32 -15.906 1 90.5 52 LEU B CA 1
ATOM 1503 C C . LEU B 1 52 ? -1.574 -13.555 -16.703 1 90.5 52 LEU B C 1
ATOM 1505 O O . LEU B 1 52 ? -2.344 -14.516 -16.797 1 90.5 52 LEU B O 1
ATOM 1509 N N . THR B 1 53 ? -0.397 -13.469 -17.203 1 90.69 53 THR B N 1
ATOM 1510 C CA . THR B 1 53 ? 0.09 -14.578 -18.016 1 90.69 53 THR B CA 1
ATOM 1511 C C . THR B 1 53 ? 1.428 -15.086 -17.484 1 90.69 53 THR B C 1
ATOM 1513 O O . THR B 1 53 ? 2.066 -14.43 -16.672 1 90.69 53 THR B O 1
ATOM 1516 N N . LEU B 1 54 ? 1.839 -16.297 -17.906 1 87.38 54 LEU B N 1
ATOM 1517 C CA . LEU B 1 54 ? 3.105 -16.891 -17.5 1 87.38 54 LEU B CA 1
ATOM 1518 C C . LEU B 1 54 ? 4.285 -16.156 -18.125 1 87.38 54 LEU B C 1
ATOM 1520 O O . LEU B 1 54 ? 5.406 -16.219 -17.625 1 87.38 54 LEU B O 1
ATOM 1524 N N . GLY B 1 55 ? 3.992 -15.547 -19.328 1 81.19 55 GLY B N 1
ATOM 1525 C CA . GLY B 1 55 ? 5.016 -14.789 -20.031 1 81.19 55 GLY B CA 1
ATOM 1526 C C . GLY B 1 55 ? 4.457 -13.617 -20.812 1 81.19 55 GLY B C 1
ATOM 1527 O O . GLY B 1 55 ? 3.238 -13.43 -20.875 1 81.19 55 GLY B O 1
ATOM 1528 N N . PRO B 1 56 ? 5.34 -12.789 -21.328 1 77 56 PRO B N 1
ATOM 1529 C CA . PRO B 1 56 ? 4.922 -11.547 -21.969 1 77 56 PRO B CA 1
ATOM 1530 C C . PRO B 1 56 ? 4.371 -11.766 -23.375 1 77 56 PRO B C 1
ATOM 1532 O O . PRO B 1 56 ? 3.744 -10.867 -23.938 1 77 56 PRO B O 1
ATOM 1535 N N . GLU B 1 57 ? 4.562 -12.969 -23.859 1 77.81 57 GLU B N 1
ATOM 1536 C CA . GLU B 1 57 ? 4.094 -13.227 -25.219 1 77.81 57 GLU B CA 1
ATOM 1537 C C . GLU B 1 57 ? 2.574 -13.336 -25.266 1 77.81 57 GLU B C 1
ATOM 1539 O O . GLU B 1 57 ? 1.956 -13.891 -24.359 1 77.81 57 GLU B O 1
ATOM 1544 N N . LEU B 1 58 ? 2.041 -12.789 -26.375 1 73.62 58 LEU B N 1
ATOM 1545 C CA . LEU B 1 58 ? 0.593 -12.828 -26.562 1 73.62 58 LEU B CA 1
ATOM 1546 C C . LEU B 1 58 ? 0.075 -14.258 -26.5 1 73.62 58 LEU B C 1
ATOM 1548 O O . LEU B 1 58 ? -1.067 -14.492 -26.094 1 73.62 58 LEU B O 1
ATOM 1552 N N . SER B 1 59 ? 0.939 -15.219 -26.828 1 82.12 59 SER B N 1
ATOM 1553 C CA . SER B 1 59 ? 0.533 -16.625 -26.844 1 82.12 59 SER B CA 1
ATOM 1554 C C . SER B 1 59 ? 0.693 -17.25 -25.453 1 82.12 59 SER B C 1
ATOM 1556 O O . SER B 1 59 ? 0.314 -18.406 -25.25 1 82.12 59 SER B O 1
ATOM 1558 N N . SER B 1 60 ? 1.122 -16.422 -24.625 1 85.62 60 SER B N 1
ATOM 1559 C CA . SER B 1 60 ? 1.374 -16.953 -23.297 1 85.62 60 SER B CA 1
ATOM 1560 C C . SER B 1 60 ? 0.071 -17.312 -22.594 1 85.62 60 SER B C 1
ATOM 1562 O O . SER B 1 60 ? -0.922 -16.594 -22.703 1 85.62 60 SER B O 1
ATOM 1564 N N . LYS B 1 61 ? 0.049 -18.438 -21.875 1 91.94 61 LYS B N 1
ATOM 1565 C CA . LYS B 1 61 ? -1.127 -18.906 -21.156 1 91.94 61 LYS B CA 1
ATOM 1566 C C . LYS B 1 61 ? -1.549 -17.922 -20.078 1 91.94 61 LYS B C 1
ATOM 1568 O O . LYS B 1 61 ? -0.716 -17.438 -19.297 1 91.94 61 LYS B O 1
ATOM 1573 N N . GLN B 1 62 ? -2.777 -17.562 -20.141 1 92.62 62 GLN B N 1
ATOM 1574 C CA . GLN B 1 62 ? -3.336 -16.766 -19.062 1 92.62 62 GLN B CA 1
ATOM 1575 C C . GLN B 1 62 ? -3.549 -17.625 -17.812 1 92.62 62 GLN B C 1
ATOM 1577 O O . GLN B 1 62 ? -4.129 -18.719 -17.891 1 92.62 62 GLN B O 1
ATOM 1582 N N . VAL B 1 63 ? -3.123 -17.141 -16.672 1 94.94 63 VAL B N 1
ATOM 1583 C CA . VAL B 1 63 ? -3.199 -17.938 -15.461 1 94.94 63 VAL B CA 1
ATOM 1584 C C . VAL B 1 63 ? -3.957 -17.172 -14.383 1 94.94 63 VAL B C 1
ATOM 1586 O O . VAL B 1 63 ? -4.094 -17.641 -13.25 1 94.94 63 VAL B O 1
ATOM 1589 N N . GLY B 1 64 ? -4.449 -15.938 -14.695 1 95 64 GLY B N 1
ATOM 1590 C CA . GLY B 1 64 ? -5.219 -15.156 -13.742 1 95 64 GLY B CA 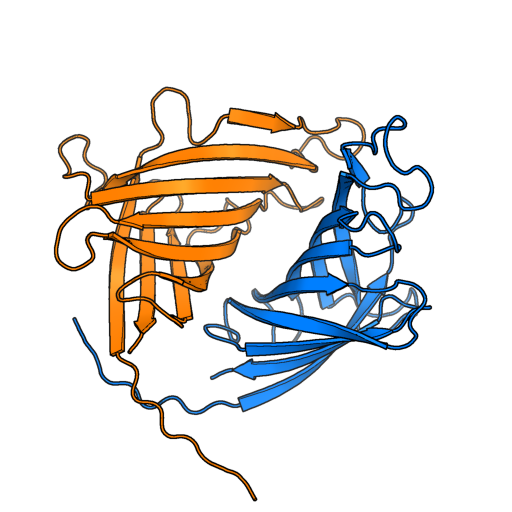1
ATOM 1591 C C . GLY B 1 64 ? -5.512 -13.75 -14.219 1 95 64 GLY B C 1
ATOM 1592 O O . GLY B 1 64 ? -5.484 -13.484 -15.422 1 95 64 GLY B O 1
ATOM 1593 N N . ARG B 1 65 ? -5.867 -12.945 -13.273 1 93.81 65 ARG B N 1
ATOM 1594 C CA . ARG B 1 65 ? -6.164 -11.531 -13.508 1 93.81 65 ARG B CA 1
ATOM 1595 C C . ARG B 1 65 ? -5.562 -10.656 -12.422 1 93.81 65 ARG B C 1
ATOM 1597 O O . ARG B 1 65 ? -5.566 -11.023 -11.242 1 93.81 65 ARG B O 1
ATOM 1604 N N . ALA B 1 66 ? -5.016 -9.586 -12.859 1 93.25 66 ALA B N 1
ATOM 1605 C CA . ALA B 1 66 ? -4.68 -8.5 -11.945 1 93.25 66 ALA B CA 1
ATOM 1606 C C . ALA B 1 66 ? -5.828 -7.5 -11.836 1 93.25 66 ALA B C 1
ATOM 1608 O O . ALA B 1 66 ? -6.156 -6.812 -12.805 1 93.25 66 ALA B O 1
ATOM 1609 N N . GLU B 1 67 ? -6.434 -7.449 -10.617 1 95.12 67 GLU B N 1
ATOM 1610 C CA . GLU B 1 67 ? -7.633 -6.652 -10.383 1 95.12 67 GLU B CA 1
ATOM 1611 C C . GLU B 1 67 ? -7.438 -5.688 -9.219 1 95.12 67 GLU B C 1
ATOM 1613 O O . GLU B 1 67 ? -6.914 -6.074 -8.164 1 95.12 67 GLU B O 1
ATOM 1618 N N . GLY B 1 68 ? -7.781 -4.43 -9.453 1 95.12 68 GLY B N 1
ATOM 1619 C CA . GLY B 1 68 ? -7.676 -3.479 -8.359 1 95.12 68 GLY B CA 1
ATOM 1620 C C . GLY B 1 68 ? -7.734 -2.033 -8.812 1 95.12 68 GLY B C 1
ATOM 1621 O O . GLY B 1 68 ? -8.438 -1.709 -9.773 1 95.12 68 GLY B O 1
ATOM 1622 N N . LEU B 1 69 ? -7.078 -1.185 -8.031 1 95.19 69 LEU B N 1
ATOM 1623 C CA . LEU B 1 69 ? -6.973 0.23 -8.375 1 95.19 69 LEU B CA 1
ATOM 1624 C C . LEU B 1 69 ? -5.574 0.758 -8.07 1 95.19 69 LEU B C 1
ATOM 1626 O O . LEU B 1 69 ? -4.82 0.134 -7.324 1 95.19 69 LEU B O 1
ATOM 1630 N N . TYR B 1 70 ? -5.25 1.784 -8.781 1 93.44 70 TYR B N 1
ATOM 1631 C CA . TYR B 1 70 ? -4.066 2.531 -8.375 1 93.44 70 TYR B CA 1
ATOM 1632 C C . TYR B 1 70 ? -4.332 4.031 -8.406 1 93.44 70 TYR B C 1
ATOM 1634 O O . TYR B 1 70 ? -5.172 4.504 -9.18 1 93.44 70 TYR B O 1
ATOM 1642 N N . ALA B 1 71 ? -3.686 4.73 -7.5 1 94.88 71 ALA B N 1
ATOM 1643 C CA . ALA B 1 71 ? -3.775 6.184 -7.387 1 94.88 71 ALA B CA 1
ATOM 1644 C C . ALA B 1 71 ? -2.395 6.828 -7.449 1 94.88 71 ALA B C 1
ATOM 1646 O O . ALA B 1 71 ? -1.425 6.285 -6.914 1 94.88 71 ALA B O 1
ATOM 1647 N N . SER B 1 72 ? -2.381 7.953 -8.148 1 93.69 72 SER B N 1
ATOM 1648 C CA . SER B 1 72 ? -1.171 8.766 -8.078 1 93.69 72 SER B CA 1
ATOM 1649 C C . SER B 1 72 ? -1.077 9.516 -6.754 1 93.69 72 SER B C 1
ATOM 1651 O O . SER B 1 72 ? -1.795 10.492 -6.539 1 93.69 72 SER B O 1
ATOM 1653 N N . ALA B 1 73 ? -0.132 9.102 -5.934 1 93.25 73 ALA B N 1
ATOM 1654 C CA . ALA B 1 73 ? -0.155 9.57 -4.551 1 93.25 73 ALA B CA 1
ATOM 1655 C C . ALA B 1 73 ? 1.15 10.273 -4.188 1 93.25 73 ALA B C 1
ATOM 1657 O O . ALA B 1 73 ? 1.56 10.273 -3.025 1 93.25 73 ALA B O 1
ATOM 1658 N N . SER B 1 74 ? 1.839 10.82 -5.109 1 91.69 74 SER B N 1
ATOM 1659 C CA . SER B 1 74 ? 3.039 11.609 -4.859 1 91.69 74 SER B CA 1
ATOM 1660 C C . SER B 1 74 ? 3.004 12.938 -5.617 1 91.69 74 SER B C 1
ATOM 1662 O O . SER B 1 74 ? 2.633 12.969 -6.793 1 91.69 74 SER B O 1
ATOM 1664 N N . ARG B 1 75 ? 3.412 13.93 -4.922 1 88.62 75 ARG B N 1
ATOM 1665 C CA . ARG B 1 75 ? 3.441 15.242 -5.547 1 88.62 75 ARG B CA 1
ATOM 1666 C C . ARG B 1 75 ? 4.766 15.484 -6.266 1 88.62 75 ARG B C 1
ATOM 1668 O O . ARG B 1 75 ? 4.883 16.406 -7.074 1 88.62 75 ARG B O 1
ATOM 1675 N N . THR B 1 76 ? 5.715 14.68 -5.992 1 87.12 76 THR B N 1
ATOM 1676 C CA . THR B 1 76 ? 7.051 15.023 -6.465 1 87.12 76 THR B CA 1
ATOM 1677 C C . THR B 1 76 ? 7.547 14.008 -7.48 1 87.12 76 THR B C 1
ATOM 1679 O O . THR B 1 76 ? 8.445 14.297 -8.273 1 87.12 76 THR B O 1
ATOM 1682 N N . GLU B 1 77 ? 7.031 12.766 -7.406 1 88.06 77 GLU B N 1
ATOM 1683 C CA . GLU B 1 77 ? 7.445 11.727 -8.352 1 88.06 77 GLU B CA 1
ATOM 1684 C C . GLU B 1 77 ? 6.25 10.922 -8.844 1 88.06 77 GLU B C 1
ATOM 1686 O O . GLU B 1 77 ? 5.215 10.859 -8.172 1 88.06 77 GLU B O 1
ATOM 1691 N N . LEU B 1 78 ? 6.441 10.352 -10.031 1 87.94 78 LEU B N 1
ATOM 1692 C CA . LEU B 1 78 ? 5.43 9.445 -10.547 1 87.94 78 LEU B CA 1
ATOM 1693 C C . LEU B 1 78 ? 5.402 8.148 -9.742 1 87.94 78 LEU B C 1
ATOM 1695 O O . LEU B 1 78 ? 6.16 7.219 -10.023 1 87.94 78 LEU B O 1
ATOM 1699 N N . SER B 1 79 ? 4.613 8.148 -8.727 1 90.5 79 SER B N 1
ATOM 1700 C CA . SER B 1 79 ? 4.473 7.023 -7.805 1 90.5 79 SER B CA 1
ATOM 1701 C C . SER B 1 79 ? 3.006 6.68 -7.57 1 90.5 79 SER B C 1
ATOM 1703 O O . SER B 1 79 ? 2.18 7.57 -7.359 1 90.5 79 SER B O 1
ATOM 1705 N N . LEU B 1 80 ? 2.793 5.383 -7.629 1 92.69 80 LEU B N 1
ATOM 1706 C CA . LEU B 1 80 ? 1.414 4.918 -7.531 1 92.69 80 LEU B CA 1
ATOM 1707 C C . LEU B 1 80 ? 1.188 4.16 -6.227 1 92.69 80 LEU B C 1
ATOM 1709 O O . LEU B 1 80 ? 2.045 3.385 -5.797 1 92.69 80 LEU B O 1
ATOM 1713 N N . LEU B 1 81 ? 0.099 4.496 -5.566 1 95.81 81 LEU B N 1
ATOM 1714 C CA . LEU B 1 81 ? -0.453 3.576 -4.578 1 95.81 81 LEU B CA 1
ATOM 1715 C C . LEU B 1 81 ? -1.226 2.449 -5.254 1 95.81 81 LEU B C 1
ATOM 1717 O O . LEU B 1 81 ? -2.256 2.691 -5.887 1 95.81 81 LEU B O 1
ATOM 1721 N N . MET B 1 82 ? -0.705 1.248 -5.074 1 95 82 MET B N 1
ATOM 1722 C CA . MET B 1 82 ? -1.352 0.076 -5.66 1 95 82 MET B CA 1
ATOM 1723 C C . MET B 1 82 ? -2.182 -0.664 -4.617 1 95 82 MET B C 1
ATOM 1725 O O . MET B 1 82 ? -1.714 -0.903 -3.5 1 95 82 MET B O 1
ATOM 1729 N N . VAL B 1 83 ? -3.404 -0.956 -4.934 1 96.75 83 VAL B N 1
ATOM 1730 C CA . VAL B 1 83 ? -4.301 -1.82 -4.176 1 96.75 83 VAL B CA 1
ATOM 1731 C C . VAL B 1 83 ? -4.934 -2.854 -5.105 1 96.75 83 VAL B C 1
ATOM 1733 O O . VAL B 1 83 ? -5.891 -2.551 -5.824 1 96.75 83 VAL B O 1
ATOM 1736 N N . MET B 1 84 ? -4.355 -4.121 -5.027 1 95 84 MET B N 1
ATOM 1737 C CA . MET B 1 84 ? -4.816 -5.035 -6.07 1 95 84 MET B CA 1
ATOM 1738 C C . MET B 1 84 ? -4.684 -6.484 -5.621 1 95 84 MET B C 1
ATOM 1740 O O . MET B 1 84 ? -4.023 -6.773 -4.621 1 95 84 MET B O 1
ATOM 1744 N N . ASN B 1 85 ? -5.348 -7.293 -6.36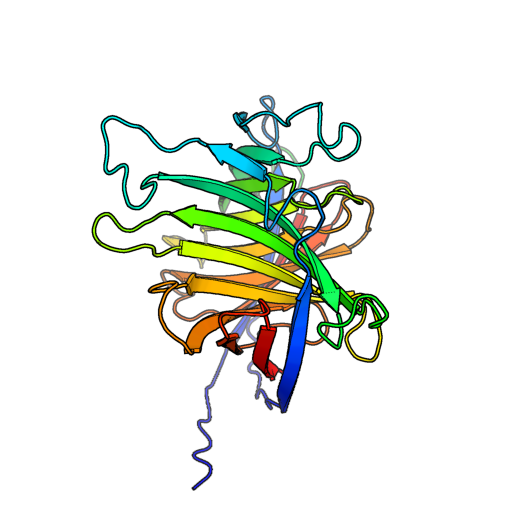7 1 97.25 85 ASN B N 1
ATOM 1745 C CA . ASN B 1 85 ? -5.266 -8.742 -6.234 1 97.25 85 ASN B CA 1
ATOM 1746 C C . ASN B 1 85 ? -4.75 -9.398 -7.516 1 97.25 85 ASN B C 1
ATOM 1748 O O . ASN B 1 85 ? -5.125 -8.992 -8.617 1 97.25 85 ASN B O 1
ATOM 1752 N N . PHE B 1 86 ? -3.959 -10.336 -7.281 1 96 86 PHE B N 1
ATOM 1753 C CA . PHE B 1 86 ? -3.766 -11.344 -8.312 1 96 86 PHE B CA 1
ATOM 1754 C C . PHE B 1 86 ? -4.727 -12.508 -8.117 1 96 86 PHE B C 1
ATOM 1756 O O . PHE B 1 86 ? -4.574 -13.297 -7.18 1 96 86 PHE B O 1
ATOM 1763 N N . ALA B 1 87 ? -5.715 -12.547 -8.953 1 97.69 87 ALA B N 1
ATOM 1764 C CA . ALA B 1 87 ? -6.68 -13.648 -8.93 1 97.69 87 ALA B CA 1
ATOM 1765 C C . ALA B 1 87 ? -6.23 -14.789 -9.836 1 97.69 87 ALA B C 1
ATOM 1767 O O . ALA B 1 87 ? -6.336 -14.695 -11.055 1 97.69 87 ALA B O 1
ATOM 1768 N N . LEU B 1 88 ? -5.793 -15.867 -9.227 1 97 88 LEU B N 1
ATOM 1769 C CA . LEU B 1 88 ? -5.227 -16.969 -9.984 1 97 88 LEU B CA 1
ATOM 1770 C C . LEU B 1 88 ? -6.309 -17.969 -10.383 1 97 88 LEU B C 1
ATOM 1772 O O . LEU B 1 88 ? -7.129 -18.375 -9.555 1 97 88 LEU B O 1
ATOM 1776 N N . THR B 1 89 ? -6.273 -18.391 -11.656 1 97.5 89 THR B N 1
ATOM 1777 C CA . THR B 1 89 ? -7.391 -19.172 -12.18 1 97.5 89 THR B CA 1
ATOM 1778 C C . THR B 1 89 ? -6.891 -20.438 -12.852 1 97.5 89 THR B C 1
ATOM 1780 O O . THR B 1 89 ? -7.656 -21.141 -13.523 1 97.5 89 THR B O 1
ATOM 1783 N N . ALA B 1 90 ? -5.645 -20.766 -12.711 1 96.12 90 ALA B N 1
ATOM 1784 C CA . ALA B 1 90 ? -5.102 -21.969 -13.344 1 96.12 90 ALA B CA 1
ATOM 1785 C C . ALA B 1 90 ? -3.967 -22.562 -12.516 1 96.12 90 ALA B C 1
ATOM 1787 O O . ALA B 1 90 ? -3.365 -21.875 -11.688 1 96.12 90 ALA B O 1
ATOM 1788 N N . GLY B 1 91 ? -3.775 -23.906 -12.758 1 92.75 91 GLY B N 1
ATOM 1789 C CA . GLY B 1 91 ? -2.627 -24.562 -12.172 1 92.75 91 GLY B CA 1
ATOM 1790 C C . GLY B 1 91 ? -2.781 -24.828 -10.688 1 92.75 91 GLY B C 1
ATOM 1791 O O . GLY B 1 91 ? -3.9 -24.922 -10.18 1 92.75 91 GLY B O 1
ATOM 1792 N N . LYS B 1 92 ? -1.689 -24.953 -10.039 1 91.62 92 LYS B N 1
ATOM 1793 C CA . LYS B 1 92 ? -1.617 -25.359 -8.641 1 91.62 92 LYS B CA 1
ATOM 1794 C C . LYS B 1 92 ? -2.291 -24.344 -7.73 1 91.62 92 LYS B C 1
ATOM 1796 O O . LYS B 1 92 ? -2.816 -24.703 -6.672 1 91.62 92 LYS B O 1
ATOM 1801 N N . TYR B 1 93 ? -2.367 -23.109 -8.211 1 94.06 93 TYR B N 1
ATOM 1802 C CA . TYR B 1 93 ? -2.857 -22.062 -7.328 1 94.06 93 TYR B CA 1
ATOM 1803 C C . TYR B 1 93 ? -4.262 -21.625 -7.727 1 94.06 93 TYR B C 1
ATOM 1805 O O . TYR B 1 93 ? -4.766 -20.609 -7.238 1 94.06 93 TYR B O 1
ATOM 1813 N N . ASN B 1 94 ? -4.852 -22.391 -8.539 1 96.56 94 ASN B N 1
ATOM 1814 C CA . ASN B 1 94 ? -6.188 -22.078 -9.031 1 96.56 94 ASN B CA 1
ATOM 1815 C C . ASN B 1 94 ? -7.164 -21.844 -7.879 1 96.56 94 ASN B C 1
ATOM 1817 O O . ASN B 1 94 ? -7.234 -22.656 -6.945 1 96.56 94 ASN B O 1
ATOM 1821 N N . GLY B 1 95 ? -7.93 -20.719 -7.988 1 97.75 95 GLY B N 1
ATOM 1822 C CA . GLY B 1 95 ? -8.938 -20.406 -6.988 1 97.75 95 GLY B CA 1
ATOM 1823 C C . GLY B 1 95 ? -8.414 -19.562 -5.852 1 97.75 95 GLY B C 1
ATOM 1824 O O . GLY B 1 95 ? -9.18 -19.094 -5.008 1 97.75 95 GLY B O 1
ATOM 1825 N N . SER B 1 96 ? -7.09 -19.297 -5.812 1 97.75 96 SER B N 1
ATOM 1826 C CA . SER B 1 96 ? -6.461 -18.5 -4.766 1 97.75 96 SER B CA 1
ATOM 1827 C C . SER B 1 96 ? -6.18 -17.094 -5.246 1 97.75 96 SER B C 1
ATOM 1829 O O . SER B 1 96 ? -6.219 -16.812 -6.449 1 97.75 96 SER B O 1
ATOM 1831 N N . THR B 1 97 ? -5.984 -16.203 -4.309 1 98.06 97 THR B N 1
ATOM 1832 C CA . THR B 1 97 ? -5.582 -14.836 -4.625 1 98.06 97 THR B CA 1
ATOM 1833 C C . THR B 1 97 ? -4.367 -14.422 -3.795 1 98.06 97 THR B C 1
ATOM 1835 O O . THR B 1 97 ? -4.156 -14.945 -2.697 1 98.06 97 THR B O 1
ATOM 1838 N N . ILE B 1 98 ? -3.602 -13.586 -4.359 1 97.25 98 ILE B N 1
ATOM 1839 C CA . ILE B 1 98 ? -2.561 -12.852 -3.648 1 97.25 98 ILE B CA 1
ATOM 1840 C C . ILE B 1 98 ? -2.895 -11.359 -3.631 1 97.25 98 ILE B C 1
ATOM 1842 O O . ILE B 1 98 ? -3.203 -10.773 -4.672 1 97.25 98 ILE B O 1
ATOM 1846 N N . THR B 1 99 ? -2.93 -10.781 -2.439 1 97.88 99 THR B N 1
ATOM 1847 C CA . THR B 1 99 ? -3.264 -9.367 -2.291 1 97.88 99 THR B CA 1
ATOM 1848 C C . THR B 1 99 ? -2 -8.523 -2.127 1 97.88 99 THR B C 1
ATOM 1850 O O . THR B 1 99 ? -1.148 -8.836 -1.29 1 97.88 99 THR B O 1
ATOM 1853 N N . ILE B 1 100 ? -1.875 -7.488 -2.98 1 96.5 100 ILE B N 1
ATOM 1854 C CA . ILE B 1 100 ? -0.751 -6.559 -2.963 1 96.5 100 ILE B CA 1
ATOM 1855 C C . ILE B 1 100 ? -1.248 -5.152 -2.631 1 96.5 100 ILE B C 1
ATOM 1857 O O . ILE B 1 100 ? -2.291 -4.723 -3.131 1 96.5 100 ILE B O 1
ATOM 1861 N N . MET B 1 101 ? -0.584 -4.516 -1.769 1 96.75 101 MET B N 1
ATOM 1862 C CA . MET B 1 101 ? -0.824 -3.107 -1.477 1 96.75 101 MET B CA 1
ATOM 1863 C C . MET B 1 101 ? 0.479 -2.395 -1.127 1 96.75 101 MET B C 1
ATOM 1865 O O . MET B 1 101 ? 1.192 -2.811 -0.213 1 96.75 101 MET B O 1
ATOM 1869 N N . GLY B 1 102 ? 0.736 -1.353 -1.874 1 95.5 102 GLY B N 1
ATOM 1870 C CA . GLY B 1 102 ? 1.949 -0.622 -1.542 1 95.5 102 GLY B CA 1
ATOM 1871 C C . GLY B 1 102 ? 2.322 0.419 -2.58 1 95.5 102 GLY B C 1
ATOM 1872 O O . GLY B 1 102 ? 1.53 0.722 -3.477 1 95.5 102 GLY B O 1
ATOM 1873 N N . ARG B 1 103 ? 3.432 0.979 -2.328 1 94.44 103 ARG B N 1
ATOM 1874 C CA . ARG B 1 103 ? 3.99 2.027 -3.176 1 94.44 103 ARG B CA 1
ATOM 1875 C C . ARG B 1 103 ? 4.699 1.433 -4.387 1 94.44 103 ARG B C 1
ATOM 1877 O O . ARG B 1 103 ? 5.566 0.566 -4.242 1 94.44 103 ARG B O 1
ATOM 1884 N N . ASN B 1 104 ? 4.164 1.775 -5.5 1 88.31 104 ASN B N 1
ATOM 1885 C CA . ASN B 1 104 ? 4.848 1.433 -6.742 1 88.31 104 ASN B CA 1
ATOM 1886 C C . ASN B 1 104 ? 5.672 2.604 -7.27 1 88.31 104 ASN B C 1
ATOM 1888 O O . ASN B 1 104 ? 5.148 3.473 -7.965 1 88.31 104 ASN B O 1
ATOM 1892 N N . ARG B 1 105 ? 6.949 2.748 -6.785 1 79.81 105 ARG B N 1
ATOM 1893 C CA . ARG B 1 105 ? 7.672 4.016 -6.816 1 79.81 105 ARG B CA 1
ATOM 1894 C C . ARG B 1 105 ? 8.758 4 -7.891 1 79.81 105 ARG B C 1
ATOM 1896 O O . ARG B 1 105 ? 9.266 2.939 -8.25 1 79.81 105 ARG B O 1
ATOM 1903 N N . PRO B 1 106 ? 9.398 5.141 -7.922 1 66.5 106 PRO B N 1
ATOM 1904 C CA . PRO B 1 106 ? 9.148 5.887 -9.156 1 66.5 106 PRO B CA 1
ATOM 1905 C C . PRO B 1 106 ? 9.125 4.984 -10.391 1 66.5 106 PRO B C 1
ATOM 1907 O O . PRO B 1 106 ? 9.938 4.066 -10.508 1 66.5 106 PRO B O 1
ATOM 1910 N N . LEU B 1 107 ? 8.148 5.258 -11.125 1 73.69 107 LEU B N 1
ATOM 1911 C CA . LEU B 1 107 ? 7.898 4.395 -12.273 1 73.69 107 LEU B CA 1
ATOM 1912 C C . LEU B 1 107 ? 9.133 4.305 -13.164 1 73.69 107 LEU B C 1
ATOM 1914 O O . LEU B 1 107 ? 9.266 3.373 -13.961 1 73.69 107 LEU B 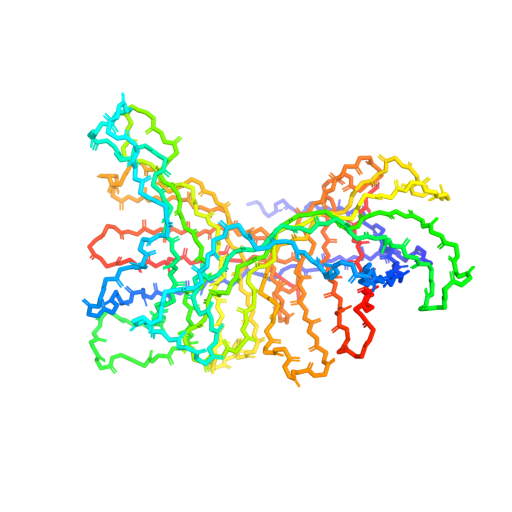O 1
ATOM 1918 N N . MET B 1 108 ? 10.07 5.188 -12.867 1 73.56 108 MET B N 1
ATOM 1919 C CA . MET B 1 108 ? 11.281 5.188 -13.68 1 73.56 108 MET B CA 1
ATOM 1920 C C . MET B 1 108 ? 12.352 4.281 -13.078 1 73.56 108 MET B C 1
ATOM 1922 O O . MET B 1 108 ? 13.398 4.066 -13.68 1 73.56 108 MET B O 1
ATOM 1926 N N . THR B 1 109 ? 12.07 3.719 -11.953 1 78.81 109 THR B N 1
ATOM 1927 C CA . THR B 1 109 ? 13.008 2.799 -11.312 1 78.81 109 THR B CA 1
ATOM 1928 C C . THR B 1 109 ? 12.945 1.423 -11.969 1 78.81 109 THR B C 1
ATOM 1930 O O . THR B 1 109 ? 11.867 0.944 -12.32 1 78.81 109 THR B O 1
ATOM 1933 N N . LYS B 1 110 ? 14.078 0.825 -12.164 1 79.5 110 LYS B N 1
ATOM 1934 C CA . LYS B 1 110 ? 14.188 -0.446 -12.875 1 79.5 110 LYS B CA 1
ATOM 1935 C C . LYS B 1 110 ? 13.414 -1.547 -12.156 1 79.5 110 LYS B C 1
ATOM 1937 O O . LYS B 1 110 ? 12.703 -2.332 -12.781 1 79.5 110 LYS B O 1
ATOM 1942 N N . VAL B 1 111 ? 13.641 -1.623 -10.852 1 85.75 111 VAL B N 1
ATOM 1943 C CA . VAL B 1 111 ? 12.977 -2.652 -10.062 1 85.75 111 VAL B CA 1
ATOM 1944 C C . VAL B 1 111 ? 12.188 -2 -8.922 1 85.75 111 VAL B C 1
ATOM 1946 O O . VAL B 1 111 ? 12.742 -1.215 -8.148 1 85.75 111 VAL B O 1
ATOM 1949 N N . ARG B 1 112 ? 10.945 -2.273 -8.938 1 90.56 112 ARG B N 1
ATOM 1950 C CA . ARG B 1 112 ? 10.055 -1.756 -7.902 1 90.56 112 ARG B CA 1
ATOM 1951 C C . ARG B 1 112 ? 9.5 -2.885 -7.047 1 90.56 112 ARG B C 1
ATOM 1953 O O . ARG B 1 112 ? 9.359 -4.016 -7.512 1 90.56 112 ARG B O 1
ATOM 1960 N N . GLU B 1 113 ? 9.227 -2.533 -5.777 1 93 113 GLU B N 1
ATOM 1961 C CA . GLU B 1 113 ? 8.812 -3.545 -4.809 1 93 113 GLU B CA 1
ATOM 1962 C C . GLU B 1 113 ? 7.516 -3.148 -4.109 1 93 113 GLU B C 1
ATOM 1964 O O . GLU B 1 113 ? 7.348 -1.994 -3.715 1 93 113 GLU B O 1
ATOM 1969 N N . MET B 1 114 ? 6.617 -4.129 -4.043 1 94.44 114 MET B N 1
ATOM 1970 C CA . MET B 1 114 ? 5.375 -3.949 -3.299 1 94.44 114 MET B CA 1
ATOM 1971 C C . MET B 1 114 ? 5.133 -5.121 -2.354 1 94.44 114 MET B C 1
ATOM 1973 O O . MET B 1 114 ? 5.43 -6.266 -2.689 1 94.44 114 MET B O 1
ATOM 1977 N N . PRO B 1 115 ? 4.582 -4.84 -1.225 1 96.69 115 PRO B N 1
ATOM 1978 C CA . PRO B 1 115 ? 4.348 -5.945 -0.296 1 96.69 115 PRO B CA 1
ATOM 1979 C C . PRO B 1 115 ? 3.154 -6.812 -0.7 1 96.69 115 PRO B C 1
ATOM 1981 O O . PRO B 1 115 ? 2.162 -6.297 -1.221 1 96.69 115 PRO B O 1
ATOM 1984 N N . VAL B 1 116 ? 3.232 -8.109 -0.503 1 96.38 116 VAL B N 1
ATOM 1985 C CA . VAL B 1 116 ? 2.098 -9.016 -0.378 1 96.38 116 VAL B CA 1
ATOM 1986 C C . VAL B 1 116 ? 1.522 -8.938 1.034 1 96.38 116 VAL B C 1
ATOM 1988 O O . VAL B 1 116 ? 2.209 -9.25 2.01 1 96.38 116 VAL B O 1
ATOM 1991 N N . ILE B 1 117 ? 0.267 -8.625 1.103 1 96.62 117 ILE B N 1
ATOM 1992 C CA . ILE B 1 117 ? -0.267 -8.344 2.432 1 96.62 117 ILE B CA 1
ATOM 1993 C C . ILE B 1 117 ? -1.261 -9.43 2.828 1 96.62 117 ILE B C 1
ATOM 1995 O O . ILE B 1 117 ? -1.838 -9.391 3.918 1 96.62 117 ILE B O 1
ATOM 1999 N N . GLY B 1 118 ? -1.53 -10.312 1.982 1 95.94 118 GLY B N 1
ATOM 2000 C CA . GLY B 1 118 ? -2.414 -11.43 2.264 1 95.94 118 GLY B CA 1
ATOM 2001 C C . GLY B 1 118 ? -2.838 -12.188 1.017 1 95.94 118 GLY B C 1
ATOM 2002 O O . GLY B 1 118 ? -2.17 -12.109 -0.017 1 95.94 118 GLY B O 1
ATOM 2003 N N . GLY B 1 119 ? -3.871 -12.992 1.208 1 96.62 119 GLY B N 1
ATOM 2004 C CA . GLY B 1 119 ? -4.449 -13.781 0.131 1 96.62 119 GLY B CA 1
ATOM 2005 C C . GLY B 1 119 ? -5.555 -14.711 0.597 1 96.62 119 GLY B C 1
ATOM 2006 O O . GLY B 1 119 ? -5.961 -14.664 1.76 1 96.62 119 GLY B O 1
ATOM 2007 N N . SER B 1 120 ? -6.078 -15.32 -0.356 1 97.25 120 SER B N 1
ATOM 2008 C CA . SER B 1 120 ? -7.102 -16.328 -0.064 1 97.25 120 SER B CA 1
ATOM 2009 C C . SER B 1 120 ? -6.688 -17.703 -0.569 1 97.25 120 SER B C 1
ATOM 2011 O O . SER B 1 120 ? -5.688 -17.828 -1.277 1 97.25 120 SER B O 1
ATOM 2013 N N . GLY B 1 121 ? -7.465 -18.75 -0.179 1 95.25 121 GLY B N 1
ATOM 2014 C CA . GLY B 1 121 ? -7.113 -20.109 -0.593 1 95.25 121 GLY B CA 1
ATOM 2015 C C . GLY B 1 121 ? -5.793 -20.578 -0.015 1 95.25 121 GLY B C 1
ATOM 2016 O O . GLY B 1 121 ? -5.582 -20.516 1.197 1 95.25 121 GLY B O 1
ATOM 2017 N N . ILE B 1 122 ? -4.891 -21.094 -0.855 1 94.31 122 ILE B N 1
ATOM 2018 C CA . ILE B 1 122 ? -3.617 -21.625 -0.379 1 94.31 122 ILE B CA 1
ATOM 2019 C C . ILE B 1 122 ? -2.762 -20.484 0.183 1 94.31 122 ILE B C 1
ATOM 2021 O O . ILE B 1 122 ? -1.795 -20.734 0.908 1 94.31 122 ILE B O 1
ATOM 2025 N N . PHE B 1 123 ? -3.111 -19.312 -0.091 1 94.31 123 PHE B N 1
ATOM 2026 C CA . PHE B 1 123 ? -2.316 -18.172 0.355 1 94.31 123 PHE B CA 1
ATOM 2027 C C . PHE B 1 123 ? -2.951 -17.516 1.572 1 94.31 123 PHE B C 1
ATOM 2029 O O . PHE B 1 123 ? -2.68 -16.344 1.863 1 94.31 123 PHE B O 1
ATOM 2036 N N . ARG B 1 124 ? -3.828 -18.156 2.264 1 91.69 124 ARG B N 1
ATOM 2037 C CA . ARG B 1 124 ? -4.297 -17.641 3.543 1 91.69 124 ARG B CA 1
ATOM 2038 C C . ARG B 1 124 ? -3.125 -17.25 4.441 1 91.69 124 ARG B C 1
ATOM 2040 O O . ARG B 1 124 ? -2.139 -17.984 4.531 1 91.69 124 ARG B O 1
ATOM 2047 N N . VAL B 1 125 ? -3.219 -16 5.012 1 89.62 125 VAL B N 1
ATOM 2048 C CA . VAL B 1 125 ? -2.256 -15.469 5.973 1 89.62 125 VAL B CA 1
ATOM 2049 C C . VAL B 1 125 ? -0.906 -15.266 5.289 1 89.62 125 VAL B C 1
ATOM 2051 O O . VAL B 1 125 ? 0.127 -15.172 5.957 1 89.62 125 VAL B O 1
ATOM 2054 N N . ALA B 1 126 ? -0.877 -15.266 3.918 1 91.69 126 ALA B N 1
ATOM 2055 C CA . ALA B 1 126 ? 0.378 -15.133 3.184 1 91.69 126 ALA B CA 1
ATOM 2056 C C . ALA B 1 126 ? 1 -13.758 3.404 1 91.69 126 ALA B C 1
ATOM 2058 O O . ALA B 1 126 ? 0.286 -12.773 3.607 1 91.69 126 ALA B O 1
ATOM 2059 N N . ARG B 1 127 ? 2.258 -13.773 3.375 1 92.19 127 ARG B N 1
ATOM 2060 C CA . ARG B 1 127 ? 3.084 -12.57 3.379 1 92.19 127 ARG B CA 1
ATOM 2061 C C . ARG B 1 127 ? 4.215 -12.68 2.359 1 92.19 127 ARG B C 1
ATOM 2063 O O . ARG B 1 127 ? 4.645 -13.781 2.016 1 92.19 127 ARG B O 1
ATOM 2070 N N . GLY B 1 128 ? 4.625 -11.523 1.921 1 93.69 128 GLY B N 1
ATOM 2071 C CA . GLY B 1 128 ? 5.711 -11.531 0.952 1 93.69 128 GLY B CA 1
ATOM 2072 C C . GLY B 1 128 ? 5.898 -10.188 0.265 1 93.69 128 GLY B C 1
ATOM 2073 O O . GLY B 1 128 ? 5.613 -9.141 0.848 1 93.69 128 GLY B O 1
ATOM 2074 N N . TYR B 1 129 ? 6.504 -10.273 -0.887 1 93.44 129 TYR B N 1
ATOM 2075 C CA . TYR B 1 129 ? 6.73 -9.086 -1.701 1 93.44 129 TYR B CA 1
ATOM 2076 C C . TYR B 1 129 ? 6.746 -9.438 -3.186 1 93.44 129 TYR B C 1
ATOM 2078 O O . TYR B 1 129 ? 7.031 -10.578 -3.557 1 93.44 129 TYR B O 1
ATOM 2086 N N . ALA B 1 130 ? 6.363 -8.484 -3.904 1 92.88 130 ALA B N 1
ATOM 2087 C CA . ALA B 1 130 ? 6.406 -8.578 -5.359 1 92.88 130 ALA B CA 1
ATOM 2088 C C . ALA B 1 130 ? 7.402 -7.574 -5.945 1 92.88 130 ALA B C 1
ATOM 2090 O O . ALA B 1 130 ? 7.461 -6.422 -5.508 1 92.88 130 ALA B O 1
ATOM 2091 N N . LEU B 1 131 ? 8.133 -8.086 -6.898 1 90.69 131 LEU B N 1
ATOM 2092 C CA . LEU B 1 131 ? 9.023 -7.223 -7.676 1 90.69 131 LEU B CA 1
ATOM 2093 C C . LEU B 1 131 ? 8.469 -7 -9.078 1 90.69 131 LEU B C 1
ATOM 2095 O O . LEU B 1 131 ? 8.055 -7.949 -9.742 1 90.69 131 LEU B O 1
ATOM 2099 N N . THR B 1 132 ? 8.281 -5.75 -9.414 1 86.69 132 THR B N 1
ATOM 2100 C CA . THR B 1 132 ? 7.844 -5.438 -10.766 1 86.69 132 THR B CA 1
ATOM 2101 C C . THR B 1 132 ? 8.938 -4.688 -11.531 1 86.69 132 THR B C 1
ATOM 2103 O O . THR B 1 132 ? 9.625 -3.838 -10.961 1 86.69 132 THR B O 1
ATOM 2106 N N . MET B 1 133 ? 9.047 -5.086 -12.797 1 74.88 133 MET B N 1
ATOM 2107 C CA . MET B 1 133 ? 10.07 -4.52 -13.672 1 74.88 133 MET B CA 1
ATOM 2108 C C . MET B 1 133 ? 9.445 -3.705 -14.797 1 74.88 133 MET B C 1
ATOM 2110 O O . MET B 1 133 ? 8.273 -3.896 -15.125 1 74.88 133 MET B O 1
ATOM 2114 N N . GLN B 1 134 ? 9.922 -2.477 -15.344 1 61.09 134 GLN B N 1
ATOM 2115 C CA . GLN B 1 134 ? 9.43 -1.456 -16.266 1 61.09 134 GLN B CA 1
ATOM 2116 C C . GLN B 1 134 ? 8.82 -2.09 -17.516 1 61.09 134 GLN B C 1
ATOM 2118 O O . GLN B 1 134 ? 7.719 -1.716 -17.922 1 61.09 134 GLN B O 1
ATOM 2123 N N . ALA B 1 135 ? 9.57 -2.627 -18.625 1 51.91 135 ALA B N 1
ATOM 2124 C CA . ALA B 1 135 ? 9.039 -2.766 -19.984 1 51.91 135 ALA B CA 1
ATOM 2125 C C . ALA B 1 135 ? 7.746 -3.574 -19.984 1 51.91 135 ALA B C 1
ATOM 2127 O O . ALA B 1 135 ? 6.816 -3.266 -20.734 1 51.91 135 ALA B O 1
ATOM 2128 N N . THR B 1 136 ? 7.695 -4.699 -19.344 1 56.12 136 THR B N 1
ATOM 2129 C CA . THR B 1 136 ? 6.586 -5.629 -19.172 1 56.12 136 THR B CA 1
ATOM 2130 C C . THR B 1 136 ? 6.156 -5.703 -17.703 1 56.12 136 THR B C 1
ATOM 2132 O O . THR B 1 136 ? 6.992 -5.586 -16.797 1 56.12 136 THR B O 1
ATOM 2135 N N . VAL B 1 137 ? 4.859 -5.211 -17.453 1 71.38 137 VAL B N 1
ATOM 2136 C CA . VAL B 1 137 ? 4.547 -5.223 -16.031 1 71.38 137 VAL B CA 1
ATOM 2137 C C . VAL B 1 137 ? 4.684 -6.645 -15.484 1 71.38 137 VAL B C 1
ATOM 2139 O O . VAL B 1 137 ? 3.713 -7.406 -15.477 1 71.38 137 VAL B O 1
ATOM 2142 N N . GLU B 1 138 ? 5.914 -7.129 -15.508 1 82.31 138 GLU B N 1
ATOM 2143 C CA . GLU B 1 138 ? 6.227 -8.406 -14.883 1 82.31 138 GLU B CA 1
ATOM 2144 C C . GLU B 1 138 ? 6.273 -8.281 -13.359 1 82.31 138 GLU B C 1
ATOM 2146 O O . GLU B 1 138 ? 6.812 -7.305 -12.828 1 82.31 138 GLU B O 1
ATOM 2151 N N . TYR B 1 139 ? 5.648 -9.312 -12.812 1 88.19 139 TYR B N 1
ATOM 2152 C CA . TYR B 1 139 ? 5.688 -9.422 -11.359 1 88.19 139 TYR B CA 1
ATOM 2153 C C . TYR B 1 139 ? 6.387 -10.703 -10.93 1 88.19 139 TYR B C 1
ATOM 2155 O O . TYR B 1 139 ? 5.969 -11.805 -11.305 1 88.19 139 TYR B O 1
ATOM 2163 N N . ASN B 1 140 ? 7.465 -10.594 -10.234 1 89.25 140 ASN B N 1
ATOM 2164 C CA . ASN B 1 140 ? 8.031 -11.703 -9.477 1 89.25 140 ASN B CA 1
ATOM 2165 C C . ASN B 1 140 ? 7.562 -11.68 -8.023 1 89.25 140 ASN B C 1
ATOM 2167 O O . ASN B 1 140 ? 7.973 -10.812 -7.246 1 89.25 140 ASN B O 1
ATOM 2171 N N . VAL B 1 141 ? 6.754 -12.68 -7.699 1 92.5 141 VAL B N 1
ATOM 2172 C CA . VAL B 1 141 ? 6.098 -12.664 -6.398 1 92.5 141 VAL B CA 1
ATOM 2173 C C . VAL B 1 141 ? 6.738 -13.695 -5.48 1 92.5 141 VAL B C 1
ATOM 2175 O O . VAL B 1 141 ? 6.781 -14.883 -5.809 1 92.5 141 VAL B O 1
ATOM 2178 N N . TYR B 1 142 ? 7.242 -13.297 -4.402 1 91.88 142 TYR B N 1
ATOM 2179 C CA . TYR B 1 142 ? 7.781 -14.117 -3.322 1 91.88 142 TYR B CA 1
ATOM 2180 C C . TYR B 1 142 ? 6.816 -14.172 -2.145 1 91.88 142 TYR B C 1
ATOM 2182 O O . TYR B 1 142 ? 6.605 -13.172 -1.458 1 91.88 142 TYR B O 1
ATOM 2190 N N . VAL B 1 143 ? 6.223 -15.352 -1.939 1 91.88 143 VAL B N 1
ATOM 2191 C CA . VAL B 1 143 ? 5.125 -15.43 -0.98 1 91.88 143 VAL B CA 1
ATOM 2192 C C . VAL B 1 143 ? 5.41 -16.531 0.042 1 91.88 143 VAL B C 1
ATOM 2194 O O . VAL B 1 143 ? 5.676 -17.672 -0.328 1 91.88 143 VAL B O 1
ATOM 2197 N N . LEU B 1 144 ? 5.402 -16.156 1.283 1 87.69 144 LEU B N 1
ATOM 2198 C CA . LEU B 1 144 ? 5.395 -17.094 2.396 1 87.69 144 LEU B CA 1
ATOM 2199 C C . LEU B 1 144 ? 3.971 -17.5 2.762 1 87.69 144 LEU B C 1
ATOM 2201 O O . LEU B 1 144 ? 3.105 -16.641 2.939 1 87.69 144 LEU B O 1
ATOM 2205 N N . HIS B 1 145 ? 3.756 -18.688 2.727 1 82.5 145 HIS B N 1
ATOM 2206 C CA . HIS B 1 145 ? 2.445 -19.219 3.092 1 82.5 145 HIS B CA 1
ATOM 2207 C C . HIS B 1 145 ? 2.566 -20.578 3.762 1 82.5 145 HIS B C 1
ATOM 2209 O O . HIS B 1 145 ? 3.668 -21.125 3.883 1 82.5 145 HIS B O 1
ATOM 2215 N N . TYR B 1 146 ? 1.412 -21.109 4.305 1 76.81 146 TYR B N 1
ATOM 2216 C CA . TYR B 1 146 ? 1.479 -22.312 5.141 1 76.81 146 TYR B CA 1
ATOM 2217 C C . TYR B 1 146 ? 0.669 -23.453 4.531 1 76.81 146 TYR B C 1
ATOM 2219 O O . TYR B 1 146 ? -0.317 -23.203 3.83 1 76.81 146 TYR B O 1
#

pLDDT: mean 84.53, std 13.47, range [28.41, 98.06]

Solvent-accessible surface area (backbone atoms only — not comparable to full-atom values): 14200 Å² total; per-residue (Å²): 104,82,44,82,46,87,79,69,74,44,81,44,80,46,65,37,15,41,48,60,44,94,81,42,78,37,49,78,76,35,72,46,47,74,93,41,50,67,89,33,33,26,59,20,29,30,34,17,65,24,48,20,14,69,39,87,51,89,84,35,56,71,34,30,31,40,26,25,37,37,29,23,73,25,84,86,45,49,24,31,41,38,43,36,29,43,41,27,68,39,77,96,50,45,76,16,30,42,21,37,51,34,52,46,43,49,68,83,40,64,71,26,61,32,38,29,50,18,12,18,68,69,26,41,52,15,39,40,36,29,38,34,38,61,96,51,53,28,33,45,33,39,35,33,21,92,132,87,77,80,77,85,65,78,30,35,35,38,65,47,64,36,16,42,50,61,46,95,84,44,70,40,48,77,79,35,74,46,47,70,88,79,30,70,89,35,34,26,50,19,29,30,42,28,76,25,50,20,14,68,39,86,50,90,82,34,57,71,36,32,32,39,38,39,38,37,28,23,26,23,84,85,43,50,25,30,38,38,44,34,31,41,42,26,67,40,75,95,50,43,78,17,30,43,28,35,45,30,51,44,42,47,67,84,40,64,72,23,48,29,6,24,55,24,35,35,66,69,26,42,84,15,34,16,36,28,37,35,38,62,97,51,52,30,33,45,31,39,36,33,23,100

Foldseek 3Di:
DDDDDDDDKDKDKAKKFWDAPPVGQFAWDDFQDPVAQPVQRAFTKTWGWTFIFSDHDPPTDTFFIKTDMWGRHDRPANKIWDWTKTQGCDDPQHRKIWTWTDIQPHLPDQKGKTWGCFMDDQTHVKTWMWIAGRPTRMITTIIMGD/DPPDDDDDWDKDKAKKFWDAPPVGQFDWPDFQDVVQADPQRAFTKTWGWTFIFSDPDPPTDTFFIKTFMWGRHDSPANKIFDWTKTQGCDDPQHRKIWTWTDIQPHLPDQKGKTWGCFMDDQTHVKTWMWIAGRPTRMITTIIIGD

Radius of gyration: 19.17 Å; Cα contacts (8 Å, |Δi|>4): 870; chains: 2; bounding box: 47×50×56 Å

InterPro domains:
  IPR004265 Dirigent protein [PF03018] (25-143)
  IPR004265 Dirigent protein [PTHR21495] (27-143)
  IPR044859 Allene oxide cyclase/Dirigent protein [G3DSA:2.40.480.10] (9-146)

Secondary structure (DSSP, 8-state):
--EEE----EEEEEEEEE--BTTBS-EEEEPPPTTS-TTTTTT-EEEEEEEEESSSSTTSPEEEEEEEEEEE--SSS--EEEEEEEEE-SGGGTT-EEEEEEEE--TTSSEEEEEEEEEEGGGTT-EEEEEEETTTEEEEEEEEE-/--------EEEEEEEEEE--BTTBS-EEEE---TTT-TTTTTT-EEEEEEEEESSSSTTSPEEEEEEEEEEE--SSS--EEEEEEEEE-SGGGTT-EEEEEEEE--TTSSEEEEEEEEEEGGGTT-EEEEEEETTTEEEEEEEEE-

Nearest PDB structures (foldseek):
  6ooc-assembly1_B  TM=8.344E-01  e=1.414E-13  Glycyrrhiza echinata
  8th2-assembly1_A  TM=8.992E-01  e=2.610E-12  Pisum sativum
  6ooc-assembly1_A  TM=8.081E-01  e=5.699E-12  Glycyrrhiza echinata
  6ooc-assembly1_C  TM=8.305E-01  e=1.244E-11  Glycyrrhiza echinata
  6ood-assembly1_A  TM=8.243E-01  e=4.122E-11  Pisum sativum

Sequence (292 aa):
MITKFLTFSILSIITLTSVTAEDGAGIQIIPSLPKYNTTTSFGLVRILDNPLTLGPELSSKQVGRAEGLYASASRTELSLLMVMNFALTAGKYNGSTITIMGRNRPLMTKVREMPVIGGSGIFRVARGYALTMQATVEYNVYVLHYMITKFLTFSILSIITLTSVTAEDGAGIQIIPSLPKYNTTTSFGLVRILDNPLTLGPELSSKQVGRAEGLYASASRTELSLLMVMNFALTAGKYNGSTITIMGRNRPLMTKVREMPVIGGSGIFRVARGYALTMQATVEYNVYVLHY